Protein AF-A0A2G9TZX4-F1 (afdb_monomer_lite)

InterPro domains:
  IPR000718 Peptidase M13 [PS51885] (1-151)
  IPR000718 Peptidase M13 [PTHR11733] (1-144)
  IPR018497 Peptidase M13, C-terminal domain [PF01431] (2-149)
  IPR024079 Metallopeptidase, catalytic domain superfamily [G3DSA:3.40.390.10] (1-145)

Foldseek 3Di:
DQADPVRDRHDPDDPVVVVVVVVVLVLQQVQQQPDQDPPQRDGARSVLQSVVLVVLLVVLVVVLVVVVVVCVVPNADDDDPPRNVAGVLRVSLVVVLVVLDDDDDNVRQNVCRVPPNHDRSVCSSPVSLLLDVSSCVRVVPDQRQGPNSCVVDPDDDDDDDDPPCVVVVVVVVVVVVCCVVPVD

Secondary structure (DSSP, 8-state):
--B-TTS-B---S-HHHHHHHHHHHHHHHHHHHT-BPTTT-PBP-TTTTHHHHHHHHHHHHHHHHHHHHHHHHH-PPPPPTT-TTS-HHHHHHHHHHHTT-----HHHHHHHHHH-SSPPHHHHHHHHHHT-HHHHHHTT-S---STTGGGSS-----------THHHHHHHHHHHHHHHHHT-

Structure (mmCIF, N/CA/C/O backbone):
data_AF-A0A2G9TZX4-F1
#
_entry.id   AF-A0A2G9TZX4-F1
#
loop_
_atom_site.group_PDB
_atom_site.id
_atom_site.type_symbol
_atom_site.label_atom_id
_atom_site.label_alt_id
_atom_site.label_comp_id
_atom_site.label_asym_id
_atom_site.label_entity_id
_atom_site.label_seq_id
_atom_site.pdbx_PDB_ins_code
_atom_site.Cartn_x
_atom_site.Cartn_y
_atom_site.Cartn_z
_atom_site.occupancy
_atom_site.B_iso_or_equiv
_atom_site.auth_seq_id
_atom_site.auth_comp_id
_atom_site.auth_asym_id
_atom_site.auth_atom_id
_atom_site.pdbx_PDB_model_num
ATOM 1 N N . ARG A 1 1 ? -15.695 6.824 -7.578 1.00 84.19 1 ARG A N 1
ATOM 2 C CA . ARG A 1 1 ? -16.614 6.045 -8.455 1.00 84.19 1 ARG A CA 1
ATOM 3 C C . ARG A 1 1 ? -18.031 6.608 -8.550 1.00 84.19 1 ARG A C 1
ATOM 5 O O . ARG A 1 1 ? -18.642 6.427 -9.583 1.00 84.19 1 ARG A O 1
ATOM 12 N N . GLN A 1 2 ? -18.603 7.186 -7.486 1.00 89.00 2 GLN A N 1
ATOM 13 C CA . GLN A 1 2 ? -19.990 7.688 -7.520 1.00 89.00 2 GLN A CA 1
ATOM 14 C C . GLN A 1 2 ? -20.111 9.063 -8.194 1.00 89.00 2 GLN A C 1
ATOM 16 O O . GLN A 1 2 ? -21.212 9.493 -8.511 1.00 89.00 2 GLN A O 1
ATOM 21 N N . PHE A 1 3 ? -18.978 9.731 -8.403 1.00 92.50 3 PHE A N 1
ATOM 22 C CA . PHE A 1 3 ? -18.882 11.000 -9.103 1.00 92.50 3 PHE A CA 1
ATOM 23 C C . PHE A 1 3 ? -18.402 10.766 -10.534 1.00 92.50 3 PHE A C 1
ATOM 25 O O . PHE A 1 3 ? -17.517 9.924 -10.735 1.00 92.50 3 PHE A O 1
ATOM 32 N N . ASP A 1 4 ? -19.018 11.446 -11.500 1.00 91.38 4 ASP A N 1
ATOM 33 C CA . ASP A 1 4 ? -18.602 11.443 -12.906 1.00 91.38 4 ASP A CA 1
ATOM 34 C C . ASP A 1 4 ? -17.373 12.344 -13.144 1.00 91.38 4 ASP A C 1
ATOM 36 O O . ASP A 1 4 ? -16.822 12.931 -12.212 1.00 91.38 4 ASP A O 1
ATOM 40 N N . ALA A 1 5 ? -16.924 12.450 -14.398 1.00 93.38 5 ALA A N 1
ATOM 41 C CA . ALA A 1 5 ? -15.745 13.241 -14.764 1.00 93.38 5 ALA A CA 1
ATOM 42 C C . ALA A 1 5 ? -15.886 14.753 -14.489 1.00 93.38 5 ALA A C 1
ATOM 44 O O . ALA A 1 5 ? -14.876 15.444 -14.406 1.00 93.38 5 ALA A O 1
ATOM 45 N N . ASN A 1 6 ? -17.114 15.257 -14.327 1.00 95.06 6 ASN A N 1
ATOM 46 C CA . ASN A 1 6 ? -17.395 16.655 -13.998 1.00 95.06 6 ASN A CA 1
ATOM 47 C C . ASN A 1 6 ? -17.600 16.862 -12.487 1.00 95.06 6 ASN A C 1
ATOM 49 O O . ASN A 1 6 ? -17.900 17.972 -12.056 1.00 95.06 6 ASN A O 1
ATOM 53 N N . GLY A 1 7 ? -17.480 15.800 -11.682 1.00 93.69 7 GLY A N 1
ATOM 54 C CA . GLY A 1 7 ? -17.700 15.848 -10.241 1.00 93.69 7 GLY A CA 1
ATOM 55 C C . GLY A 1 7 ? -19.169 15.746 -9.819 1.00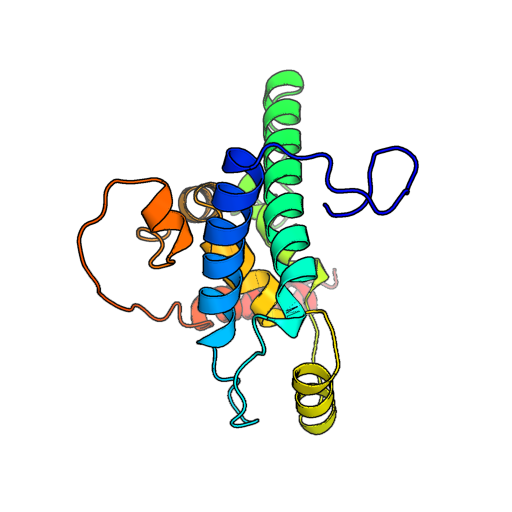 93.69 7 GLY A C 1
ATOM 56 O O . GLY A 1 7 ? -19.472 16.020 -8.661 1.00 93.69 7 GLY A O 1
ATOM 57 N N . ASN A 1 8 ? -20.092 15.334 -10.699 1.00 95.06 8 ASN A N 1
ATOM 58 C CA . ASN A 1 8 ? -21.502 15.169 -10.324 1.00 95.06 8 ASN A CA 1
ATOM 59 C C . ASN A 1 8 ? -21.759 13.799 -9.692 1.00 95.06 8 ASN A C 1
ATOM 61 O O . ASN A 1 8 ? -21.320 12.780 -10.228 1.00 95.06 8 ASN A O 1
ATOM 65 N N . LEU A 1 9 ? -22.547 13.752 -8.612 1.00 93.62 9 LEU A N 1
ATOM 66 C CA . LEU A 1 9 ? -23.006 12.498 -8.007 1.00 93.62 9 LEU A CA 1
ATOM 67 C C . LEU A 1 9 ? -24.049 11.820 -8.910 1.00 93.62 9 LEU A C 1
ATOM 69 O O . LEU A 1 9 ? -25.218 12.204 -8.927 1.00 93.62 9 LEU A O 1
ATOM 73 N N . ARG A 1 10 ? -23.635 10.796 -9.658 1.00 92.06 10 ARG A N 1
ATOM 74 C CA . ARG A 1 10 ? -24.489 10.061 -10.601 1.00 92.06 10 ARG A CA 1
ATOM 75 C C . ARG A 1 10 ? -24.016 8.619 -10.733 1.00 92.06 10 ARG A C 1
ATOM 77 O O . ARG A 1 10 ? -22.822 8.348 -10.731 1.00 92.06 10 ARG A O 1
ATOM 84 N N . ASP A 1 11 ? -24.942 7.677 -10.904 1.00 91.88 11 ASP A N 1
ATOM 85 C CA . ASP A 1 11 ? -24.566 6.321 -11.317 1.00 91.88 11 ASP A CA 1
ATOM 86 C C . ASP A 1 11 ? -24.271 6.315 -12.824 1.00 91.88 11 ASP A C 1
ATOM 88 O O . ASP A 1 11 ? -25.182 6.412 -13.648 1.00 91.88 11 ASP A O 1
ATOM 92 N N . TRP A 1 12 ? -22.987 6.299 -13.176 1.00 93.81 12 TRP A N 1
ATOM 93 C CA . TRP A 1 12 ? -22.497 6.347 -14.559 1.00 93.81 12 TRP A CA 1
ATOM 94 C C . TRP A 1 12 ? -21.837 5.035 -14.998 1.00 93.81 12 TRP A C 1
ATOM 96 O O . TRP A 1 12 ? -21.216 4.981 -16.056 1.00 93.81 12 TRP A O 1
ATOM 106 N N . TRP A 1 13 ? -21.934 3.984 -14.179 1.00 94.00 13 TRP A N 1
ATOM 107 C CA . TRP A 1 13 ? -21.371 2.669 -14.477 1.00 94.00 13 TRP A CA 1
ATOM 108 C C . TRP A 1 13 ? -22.455 1.689 -14.898 1.00 94.00 13 TRP A C 1
ATOM 110 O O . TRP A 1 13 ? -23.528 1.634 -14.296 1.00 94.00 13 TRP A O 1
ATOM 120 N N . ASP A 1 14 ? -22.121 0.831 -15.859 1.00 95.25 14 ASP A N 1
ATOM 121 C CA . ASP A 1 14 ? -22.934 -0.342 -16.153 1.00 95.25 14 ASP A CA 1
ATOM 122 C C . ASP A 1 14 ? -23.074 -1.229 -14.913 1.00 95.25 14 ASP A C 1
ATOM 124 O O . ASP A 1 14 ? -22.141 -1.391 -14.113 1.00 95.25 14 ASP A O 1
ATOM 128 N N . LYS A 1 15 ? -24.246 -1.858 -14.777 1.00 95.19 15 LYS A N 1
ATOM 129 C CA . LYS A 1 15 ? -24.584 -2.706 -13.623 1.00 95.19 15 LYS A CA 1
ATOM 130 C C . LYS A 1 15 ? -23.539 -3.800 -13.383 1.00 95.19 15 LYS A C 1
ATOM 132 O O . LYS A 1 15 ? -23.150 -4.030 -12.238 1.00 95.19 15 LYS A O 1
ATOM 137 N N . ASP A 1 16 ? -23.037 -4.419 -14.449 1.00 96.06 16 ASP A N 1
ATOM 138 C CA . ASP A 1 16 ? -22.041 -5.491 -14.362 1.00 96.06 16 ASP A CA 1
ATOM 139 C C . ASP A 1 16 ? -20.669 -4.991 -13.903 1.00 96.06 16 ASP A C 1
ATOM 141 O O . ASP A 1 16 ? -19.990 -5.660 -13.119 1.00 96.06 16 ASP A O 1
ATOM 145 N N . VAL A 1 17 ? -20.262 -3.798 -14.346 1.00 93.88 17 VAL A N 1
ATOM 146 C CA . VAL A 1 17 ? -19.008 -3.163 -13.912 1.00 93.88 17 VAL A CA 1
ATOM 147 C C . VAL A 1 17 ? -19.099 -2.804 -12.434 1.00 93.88 17 VAL A C 1
ATOM 149 O O . VAL A 1 17 ? -18.194 -3.123 -11.660 1.00 93.88 17 VAL A O 1
ATOM 152 N N . LYS A 1 18 ? -20.225 -2.213 -12.021 1.00 94.31 18 LYS A N 1
ATOM 153 C CA . LYS A 1 18 ? -20.505 -1.895 -10.619 1.00 94.31 18 LYS A CA 1
ATOM 154 C C . LYS A 1 18 ? -20.469 -3.142 -9.742 1.00 94.31 18 LYS A C 1
ATOM 156 O O . LYS A 1 18 ? -19.812 -3.111 -8.705 1.00 94.31 18 LYS A O 1
ATOM 161 N N . LYS A 1 19 ? -21.102 -4.239 -10.168 1.00 95.56 19 LYS A N 1
ATOM 162 C CA . LYS A 1 19 ? -21.073 -5.515 -9.440 1.00 95.56 19 LYS A CA 1
ATOM 163 C C . LYS A 1 19 ? -19.642 -6.032 -9.270 1.00 95.56 19 LYS A C 1
ATOM 165 O O . LYS A 1 19 ? -19.196 -6.206 -8.144 1.00 95.56 19 LYS A O 1
ATOM 170 N N . LYS A 1 20 ? -18.883 -6.162 -10.365 1.00 94.62 20 LYS A N 1
ATOM 171 C CA . LYS A 1 20 ? -17.487 -6.641 -10.324 1.00 94.62 20 LYS A CA 1
ATOM 172 C C . LYS A 1 20 ? -16.582 -5.766 -9.457 1.00 94.62 20 LYS A C 1
ATOM 174 O O . LYS A 1 20 ? -15.650 -6.269 -8.832 1.00 94.62 20 LYS A O 1
ATOM 179 N N . PHE A 1 21 ? -16.816 -4.455 -9.441 1.00 94.38 21 PHE A N 1
ATOM 180 C CA . PHE A 1 21 ? -16.091 -3.556 -8.552 1.00 94.38 21 PHE A CA 1
ATOM 181 C C . PHE A 1 21 ? -16.427 -3.817 -7.091 1.00 94.38 21 PHE A C 1
ATOM 183 O O . PHE A 1 21 ? -15.508 -3.927 -6.290 1.00 94.38 21 PHE A O 1
ATOM 190 N N . LEU A 1 22 ? -17.714 -3.925 -6.748 1.00 95.38 22 LEU A N 1
ATOM 191 C CA . LEU A 1 22 ? -18.140 -4.199 -5.376 1.00 95.38 22 LEU A CA 1
ATOM 192 C C . LEU A 1 22 ? -17.590 -5.542 -4.883 1.00 95.38 22 LEU A C 1
ATOM 194 O O . LEU A 1 22 ? -17.084 -5.590 -3.769 1.00 95.38 22 LEU A O 1
ATOM 198 N N . ASP A 1 23 ? -17.573 -6.573 -5.731 1.00 95.38 23 ASP A N 1
ATOM 199 C CA . ASP A 1 23 ? -16.996 -7.881 -5.398 1.00 95.38 23 ASP A CA 1
ATOM 200 C C . ASP A 1 23 ? -15.495 -7.770 -5.052 1.00 95.38 23 ASP A C 1
ATOM 202 O O . ASP A 1 23 ? -15.026 -8.301 -4.045 1.00 95.38 23 ASP A O 1
ATOM 206 N N . ARG A 1 24 ? -14.719 -7.017 -5.843 1.00 94.38 24 ARG A N 1
ATOM 207 C CA . ARG A 1 24 ? -13.286 -6.781 -5.565 1.00 94.38 24 ARG A CA 1
ATOM 208 C C . ARG A 1 24 ? -13.063 -5.890 -4.349 1.00 94.38 24 ARG A C 1
ATOM 210 O O . ARG A 1 24 ? -12.139 -6.120 -3.575 1.00 94.38 24 ARG A O 1
ATOM 217 N N . ALA A 1 25 ? -13.905 -4.879 -4.179 1.00 96.31 25 ALA A N 1
ATOM 218 C CA . ALA A 1 25 ? -13.850 -3.975 -3.043 1.00 96.31 25 ALA A CA 1
ATOM 219 C C . ALA A 1 25 ? -14.199 -4.706 -1.735 1.00 96.31 25 ALA A C 1
ATOM 221 O O . ALA A 1 25 ? -13.652 -4.369 -0.686 1.00 96.31 25 ALA A O 1
ATOM 222 N N . GLN A 1 26 ? -15.048 -5.738 -1.798 1.00 97.75 26 GLN A N 1
ATOM 223 C CA . GLN A 1 26 ? -15.327 -6.628 -0.674 1.00 97.75 26 GLN A CA 1
ATOM 224 C C . GLN A 1 26 ? -14.097 -7.455 -0.291 1.00 97.75 26 GLN A C 1
ATOM 226 O O . GLN A 1 26 ? -13.802 -7.582 0.890 1.00 97.75 26 GLN A O 1
ATOM 231 N N . CYS A 1 27 ? -13.309 -7.926 -1.263 1.00 96.12 27 CYS A N 1
ATOM 232 C CA . CYS A 1 27 ? -12.055 -8.624 -0.969 1.00 96.12 27 CYS A CA 1
ATOM 233 C C . CYS A 1 27 ? -11.072 -7.754 -0.161 1.00 96.12 27 CYS A C 1
ATOM 235 O O . CYS A 1 27 ? -10.403 -8.266 0.733 1.00 96.12 27 CYS A O 1
ATOM 237 N N . ILE A 1 28 ? -11.002 -6.448 -0.445 1.00 97.19 28 ILE A N 1
ATOM 238 C CA . ILE A 1 28 ? -10.196 -5.494 0.337 1.00 97.19 28 ILE A CA 1
ATOM 239 C C . ILE A 1 28 ? -10.766 -5.328 1.751 1.00 97.19 28 ILE A C 1
ATOM 241 O O . ILE A 1 28 ? -10.006 -5.389 2.717 1.00 97.19 28 ILE A O 1
ATOM 245 N N . ILE A 1 29 ? -12.090 -5.171 1.891 1.00 98.25 29 ILE A N 1
ATOM 246 C CA . ILE A 1 29 ? -12.743 -5.104 3.211 1.00 98.25 29 ILE A CA 1
ATOM 247 C C . ILE A 1 29 ? -12.386 -6.342 4.036 1.00 98.25 29 ILE A C 1
ATOM 249 O O . ILE A 1 29 ? -11.957 -6.216 5.181 1.00 98.25 29 ILE A O 1
ATOM 253 N N . ASP A 1 30 ? -12.534 -7.526 3.447 1.00 98.06 30 ASP A N 1
ATOM 254 C CA . ASP A 1 30 ? -12.325 -8.796 4.135 1.00 98.06 30 ASP A CA 1
ATOM 255 C C . ASP A 1 30 ? -10.850 -9.039 4.465 1.00 98.06 30 ASP A C 1
ATOM 257 O O . ASP A 1 30 ? -10.546 -9.616 5.507 1.00 98.06 30 ASP A O 1
ATOM 261 N N . GLN A 1 31 ? -9.928 -8.621 3.591 1.00 96.62 31 GLN A N 1
ATOM 262 C CA . GLN A 1 31 ? -8.489 -8.733 3.827 1.00 96.62 31 GLN A CA 1
ATOM 263 C C . GLN A 1 31 ? -8.078 -7.914 5.051 1.00 96.62 31 GLN A C 1
ATOM 265 O O . GLN A 1 31 ? -7.487 -8.458 5.982 1.00 96.62 31 GLN A O 1
ATOM 270 N N . TYR A 1 32 ? -8.415 -6.624 5.067 1.00 98.06 32 TYR A N 1
ATOM 271 C CA . TYR A 1 32 ? -8.009 -5.733 6.151 1.00 98.06 32 TYR A CA 1
ATOM 272 C C . TYR A 1 32 ? -8.802 -6.008 7.432 1.00 98.06 32 TYR A C 1
ATOM 274 O O . TYR A 1 32 ? -8.224 -6.028 8.514 1.00 98.06 32 TYR A O 1
ATOM 282 N N . GLY A 1 33 ? -10.098 -6.317 7.324 1.00 97.94 33 GLY A N 1
ATOM 283 C CA . GLY A 1 33 ? -10.975 -6.597 8.466 1.00 97.94 33 GLY A CA 1
ATOM 284 C C . GLY A 1 33 ? -10.574 -7.807 9.315 1.00 97.94 33 GLY A C 1
ATOM 285 O O . GLY A 1 33 ? -10.972 -7.906 10.472 1.00 97.94 33 GLY A O 1
ATOM 286 N N . LYS A 1 34 ? -9.765 -8.726 8.773 1.00 97.31 34 LYS A N 1
ATOM 287 C CA . LYS A 1 34 ? -9.244 -9.897 9.503 1.00 97.31 34 LYS A CA 1
ATOM 288 C C . LYS A 1 34 ? -8.020 -9.588 10.363 1.00 97.31 34 LYS A C 1
ATOM 290 O O . LYS A 1 34 ? -7.583 -10.443 11.131 1.00 97.31 34 LYS A O 1
ATOM 295 N N . ILE A 1 35 ? -7.449 -8.395 10.238 1.00 96.88 35 ILE A N 1
ATOM 296 C CA . ILE A 1 35 ? -6.201 -8.040 10.902 1.00 96.88 35 ILE A CA 1
ATOM 297 C C . ILE A 1 35 ? -6.509 -7.548 12.310 1.00 96.88 35 ILE A C 1
ATOM 299 O O . ILE A 1 35 ? -7.027 -6.447 12.491 1.00 96.88 35 ILE A O 1
ATOM 303 N N . LYS A 1 36 ? -6.138 -8.351 13.308 1.00 97.12 36 LYS A N 1
ATOM 304 C CA . LYS A 1 36 ? -6.079 -7.906 14.700 1.00 97.12 36 LYS A CA 1
ATOM 305 C C . LYS A 1 36 ? -4.777 -7.145 14.924 1.00 97.12 36 LYS A C 1
ATOM 307 O O . LYS A 1 36 ? -3.699 -7.695 14.696 1.00 97.12 36 LYS A O 1
ATOM 312 N N . VAL A 1 37 ? -4.866 -5.899 15.373 1.00 95.44 37 VAL A N 1
ATOM 313 C CA . VAL A 1 37 ? -3.689 -5.099 15.704 1.00 95.44 37 VAL A CA 1
ATOM 314 C C . VAL A 1 37 ? -3.147 -5.567 17.059 1.00 95.44 37 VAL A C 1
ATOM 316 O O . VAL A 1 37 ? -3.880 -5.551 18.057 1.00 95.44 37 VAL A O 1
ATOM 319 N N . PRO A 1 38 ? -1.886 -6.044 17.121 1.00 91.06 38 PRO A N 1
ATOM 320 C CA . PRO A 1 38 ? -1.260 -6.402 18.387 1.00 91.06 38 PRO A CA 1
ATOM 321 C C . PRO A 1 38 ? -1.286 -5.216 19.353 1.00 91.06 38 PRO A C 1
ATOM 323 O O . PRO A 1 38 ? -1.332 -4.078 18.909 1.00 91.06 38 PRO A O 1
ATOM 326 N N . THR A 1 39 ? -1.256 -5.497 20.657 1.00 89.31 39 THR A N 1
ATOM 327 C CA . THR A 1 39 ? -1.276 -4.521 21.771 1.00 89.31 39 THR A CA 1
ATOM 328 C C . THR A 1 39 ? -2.553 -3.690 21.948 1.00 89.31 39 THR A C 1
ATOM 330 O O . THR A 1 39 ? -2.848 -3.322 23.080 1.00 89.31 39 THR A O 1
ATOM 333 N N . THR A 1 40 ? -3.370 -3.469 20.914 1.00 93.88 40 THR A N 1
ATOM 334 C CA . THR A 1 40 ? -4.657 -2.750 21.051 1.00 93.88 40 THR A CA 1
ATOM 335 C C . THR A 1 40 ? -5.841 -3.682 21.305 1.00 93.88 40 THR A C 1
ATOM 337 O O . THR A 1 40 ? -6.842 -3.281 21.888 1.00 93.88 40 THR A O 1
ATOM 340 N N . GLY A 1 41 ? -5.751 -4.936 20.847 1.00 93.69 41 GLY A N 1
ATOM 341 C CA . GLY A 1 41 ? -6.856 -5.896 20.913 1.00 93.69 41 GLY A CA 1
ATOM 342 C C . GLY A 1 41 ? -7.960 -5.662 19.873 1.00 93.69 41 GLY A C 1
ATOM 343 O O . GLY A 1 41 ? -8.870 -6.488 19.778 1.00 93.69 41 GLY A O 1
ATOM 344 N N . LEU A 1 42 ? -7.855 -4.598 19.073 1.00 97.62 42 LEU A N 1
ATOM 345 C CA . LEU A 1 42 ? -8.822 -4.200 18.053 1.00 97.62 42 LEU A CA 1
ATOM 346 C C . LEU A 1 42 ? -8.514 -4.847 16.700 1.00 97.62 42 LEU A C 1
ATOM 348 O O . LEU A 1 42 ? -7.370 -5.187 16.400 1.00 97.62 42 LEU A O 1
ATOM 352 N N . TYR A 1 43 ? -9.542 -4.985 15.868 1.00 98.25 43 TYR A N 1
ATOM 353 C CA . TYR A 1 43 ? -9.389 -5.318 14.453 1.00 98.25 43 TYR A CA 1
ATOM 354 C C . TYR A 1 43 ? -9.415 -4.044 13.616 1.00 98.25 43 TYR A C 1
ATOM 356 O O . TYR A 1 43 ? -10.130 -3.101 13.955 1.00 98.25 43 TYR A O 1
ATOM 364 N N . LEU A 1 44 ? -8.673 -4.025 12.509 1.00 98.19 44 LEU A N 1
ATOM 365 C CA . LEU A 1 44 ? -8.803 -2.941 11.540 1.00 98.19 44 LEU A CA 1
ATOM 366 C C . LEU A 1 44 ? -10.219 -2.918 10.962 1.00 98.19 44 LEU A C 1
ATOM 368 O O . LEU A 1 44 ? -10.805 -3.954 10.645 1.00 98.19 44 LEU A O 1
ATOM 372 N N . ASN A 1 45 ? -10.759 -1.723 10.754 1.00 98.25 45 ASN A N 1
ATOM 373 C CA . ASN A 1 45 ? -12.045 -1.569 10.097 1.00 98.25 45 ASN A CA 1
ATOM 374 C C . ASN A 1 45 ? -11.854 -1.510 8.573 1.00 98.25 45 ASN A C 1
ATOM 376 O O . ASN A 1 45 ? -11.693 -0.441 7.982 1.00 98.25 45 ASN A O 1
ATOM 380 N N . GLY A 1 46 ? -11.883 -2.676 7.920 1.00 97.94 46 GLY A N 1
ATOM 381 C CA . GLY A 1 46 ? -11.711 -2.779 6.465 1.00 97.94 46 GLY A CA 1
ATOM 382 C C . GLY A 1 46 ? -12.778 -2.031 5.653 1.00 97.94 46 GLY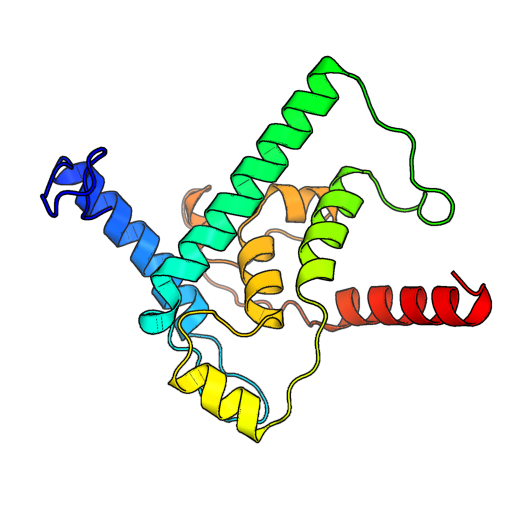 A C 1
ATOM 383 O O . GLY A 1 46 ? -12.515 -1.638 4.520 1.00 97.94 46 GLY A O 1
ATOM 384 N N . LYS A 1 47 ? -13.970 -1.796 6.226 1.00 98.31 47 LYS A N 1
ATOM 385 C CA . LYS A 1 47 ? -15.036 -1.005 5.592 1.00 98.31 47 LYS A CA 1
ATOM 386 C C . LYS A 1 47 ? -14.748 0.492 5.666 1.00 98.31 47 LYS A C 1
ATOM 388 O O . LYS A 1 47 ? -14.932 1.174 4.664 1.00 98.31 47 LYS A O 1
ATOM 393 N N . LEU A 1 48 ? -14.298 0.979 6.824 1.00 98.44 48 LEU A N 1
ATOM 394 C CA . LEU A 1 48 ? -13.894 2.376 7.020 1.00 98.44 48 LEU A CA 1
ATOM 395 C C . LEU A 1 48 ? -12.730 2.737 6.091 1.00 98.44 48 LEU A C 1
ATOM 397 O O . LEU A 1 48 ? -12.791 3.731 5.378 1.00 98.44 48 LEU A O 1
ATOM 401 N N . THR A 1 49 ? -11.722 1.866 6.037 1.00 98.62 49 THR A N 1
ATOM 402 C CA . THR A 1 49 ? -10.469 2.106 5.304 1.00 98.62 49 THR A CA 1
ATOM 403 C C . THR A 1 49 ? -10.511 1.697 3.828 1.00 98.62 49 THR A C 1
ATOM 405 O O . THR A 1 49 ? -9.519 1.815 3.110 1.00 98.62 49 THR A O 1
ATOM 408 N N . GLN A 1 50 ? -11.660 1.218 3.334 1.00 98.31 50 GLN A N 1
ATOM 409 C CA . GLN A 1 50 ? -11.789 0.629 1.997 1.00 98.31 50 GLN A CA 1
ATOM 410 C C . GLN A 1 50 ? -11.284 1.557 0.883 1.00 98.31 50 GLN A C 1
ATOM 412 O O . GLN A 1 50 ? -10.607 1.092 -0.033 1.00 98.31 50 GLN A O 1
ATOM 417 N N . GLY A 1 51 ? -11.656 2.839 0.929 1.00 97.38 51 GLY A N 1
ATOM 418 C CA . GLY A 1 51 ? -11.318 3.805 -0.118 1.00 97.38 51 GLY A CA 1
ATOM 419 C C . GLY A 1 51 ? -9.809 3.965 -0.280 1.00 97.38 51 GLY A C 1
ATOM 420 O O . GLY A 1 51 ? -9.285 3.759 -1.376 1.00 97.38 51 GLY A O 1
ATOM 421 N N . GLU A 1 52 ? -9.126 4.232 0.829 1.00 98.56 52 GLU A N 1
ATOM 422 C CA . GLU A 1 52 ? -7.676 4.429 0.875 1.00 98.56 52 GLU A CA 1
ATOM 423 C C . GLU A 1 52 ? -6.915 3.136 0.580 1.00 98.56 52 GLU A C 1
ATOM 425 O O . GLU A 1 52 ? -5.977 3.133 -0.211 1.00 98.56 52 GLU A O 1
ATOM 430 N N . ASN A 1 53 ? -7.385 1.990 1.082 1.00 98.44 53 ASN A N 1
ATOM 431 C CA . ASN A 1 53 ? -6.764 0.702 0.765 1.00 98.44 53 ASN A CA 1
ATOM 432 C C . ASN A 1 53 ? -6.849 0.378 -0.742 1.00 98.44 53 ASN A C 1
ATOM 434 O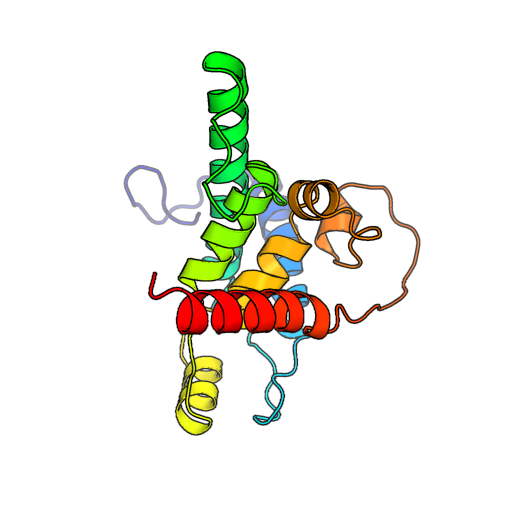 O . ASN A 1 53 ? -5.908 -0.181 -1.314 1.00 98.44 53 ASN A O 1
ATOM 438 N N . ILE A 1 54 ? -7.959 0.724 -1.412 1.00 98.25 54 ILE A N 1
ATOM 439 C CA . ILE A 1 54 ? -8.080 0.601 -2.876 1.00 98.25 54 ILE A CA 1
ATOM 440 C C . ILE A 1 54 ? -7.121 1.571 -3.575 1.00 98.25 54 ILE A C 1
ATOM 442 O O . ILE A 1 54 ? -6.492 1.181 -4.565 1.00 98.25 54 ILE A O 1
ATOM 446 N N . ALA A 1 55 ? -7.008 2.806 -3.079 1.00 98.19 55 ALA A N 1
ATOM 447 C CA . ALA A 1 55 ? -6.111 3.814 -3.631 1.00 98.19 55 ALA A CA 1
ATOM 448 C C . ALA A 1 55 ? -4.644 3.367 -3.554 1.00 98.19 55 ALA A C 1
ATOM 450 O O . ALA A 1 55 ? -3.970 3.380 -4.581 1.00 98.19 55 ALA A O 1
ATOM 451 N N . ASP A 1 56 ? -4.183 2.863 -2.409 1.00 98.31 56 ASP A N 1
ATOM 452 C CA . ASP A 1 56 ? -2.805 2.391 -2.233 1.00 98.31 56 ASP A CA 1
ATOM 453 C C . ASP A 1 56 ? -2.471 1.216 -3.162 1.00 98.31 56 ASP A C 1
ATOM 455 O O . ASP A 1 56 ? -1.464 1.231 -3.877 1.00 98.31 56 ASP A O 1
ATOM 459 N N . ASN A 1 57 ? -3.355 0.209 -3.212 1.00 97.75 57 ASN A N 1
ATOM 460 C CA . ASN A 1 57 ? -3.183 -0.961 -4.079 1.00 97.75 57 ASN A CA 1
ATOM 461 C C . ASN A 1 57 ? -3.173 -0.574 -5.564 1.00 97.75 57 ASN A C 1
ATOM 463 O O . ASN A 1 57 ? -2.413 -1.135 -6.357 1.00 97.75 57 ASN A O 1
ATOM 467 N N . GLY A 1 58 ? -4.031 0.369 -5.958 1.00 96.81 58 GLY A N 1
ATOM 468 C CA . GLY A 1 58 ? -4.071 0.893 -7.319 1.00 96.81 58 GLY A CA 1
ATOM 469 C C . GLY A 1 58 ? -2.833 1.723 -7.656 1.00 96.81 58 GLY A C 1
ATOM 470 O O . GLY A 1 58 ? -2.247 1.535 -8.723 1.00 96.81 58 GLY A O 1
ATOM 471 N N . GLY A 1 59 ? -2.428 2.604 -6.743 1.00 97.81 59 GLY A N 1
ATOM 472 C CA . GLY A 1 59 ? -1.323 3.542 -6.899 1.00 97.81 59 GLY A CA 1
ATOM 473 C C . GLY A 1 59 ? 0.004 2.832 -7.120 1.00 97.81 59 GLY A C 1
ATOM 474 O O . GLY A 1 59 ? 0.631 3.041 -8.160 1.00 97.81 59 GLY A O 1
ATOM 475 N N . VAL A 1 60 ? 0.390 1.923 -6.215 1.00 97.31 60 VAL A N 1
ATOM 476 C CA . VAL A 1 60 ? 1.663 1.191 -6.346 1.00 97.31 60 VAL A CA 1
ATOM 477 C C . VAL A 1 60 ? 1.703 0.365 -7.634 1.00 97.31 60 VAL A C 1
ATOM 479 O O . VAL A 1 60 ? 2.714 0.341 -8.334 1.00 97.31 60 VAL A O 1
ATOM 482 N N . LYS A 1 61 ? 0.571 -0.246 -8.008 1.00 96.50 61 LYS A N 1
ATOM 483 C CA . LYS A 1 61 ? 0.462 -1.077 -9.207 1.00 96.50 61 LYS A CA 1
ATOM 484 C C . LYS A 1 61 ? 0.660 -0.263 -10.480 1.00 96.50 61 LYS A C 1
ATOM 486 O O . LYS A 1 61 ? 1.339 -0.714 -11.403 1.00 96.50 61 LYS A O 1
ATOM 491 N N . GLN A 1 62 ? 0.049 0.920 -10.566 1.00 98.31 62 GLN A N 1
ATOM 492 C CA . GLN A 1 62 ? 0.239 1.792 -11.728 1.00 98.31 62 GLN A CA 1
ATOM 493 C C . GLN A 1 62 ? 1.640 2.402 -11.751 1.00 98.31 62 GLN A C 1
ATOM 495 O O . GLN A 1 62 ? 2.247 2.448 -12.820 1.00 98.31 62 GLN A O 1
ATOM 500 N N . ALA A 1 63 ? 2.176 2.802 -10.596 1.00 98.44 63 ALA A N 1
ATOM 501 C CA . ALA A 1 63 ? 3.527 3.340 -10.488 1.00 98.44 63 ALA A CA 1
ATOM 502 C C . ALA A 1 63 ? 4.584 2.317 -10.937 1.00 98.44 63 ALA A C 1
ATOM 504 O O . ALA A 1 63 ? 5.427 2.644 -11.770 1.00 98.44 63 ALA A O 1
ATOM 505 N N . PHE A 1 64 ? 4.484 1.058 -10.496 1.00 98.25 64 PHE A N 1
ATOM 506 C CA . PHE A 1 64 ? 5.420 0.010 -10.911 1.00 98.25 64 PHE A CA 1
ATOM 507 C C . PHE A 1 64 ? 5.325 -0.288 -12.414 1.00 98.25 64 PHE A C 1
ATOM 509 O O . PHE A 1 64 ? 6.335 -0.408 -13.102 1.00 98.25 64 PHE A O 1
ATOM 516 N N . ARG A 1 65 ? 4.109 -0.327 -12.976 1.00 97.81 65 ARG A N 1
ATOM 517 C CA . ARG A 1 65 ? 3.915 -0.481 -14.430 1.00 97.81 65 ARG A CA 1
ATOM 518 C C . ARG A 1 65 ? 4.512 0.674 -15.227 1.00 97.81 65 ARG A C 1
ATOM 520 O O . ARG A 1 65 ? 5.076 0.447 -16.295 1.00 97.81 65 ARG A O 1
ATOM 527 N N . ALA A 1 66 ? 4.366 1.904 -14.739 1.00 98.38 66 ALA A N 1
ATOM 528 C CA . ALA A 1 66 ? 4.984 3.071 -15.356 1.00 98.38 66 ALA A CA 1
ATOM 529 C C . ALA A 1 66 ? 6.514 2.975 -15.297 1.00 98.38 66 ALA A C 1
ATOM 531 O O . ALA A 1 66 ? 7.172 3.226 -16.304 1.00 98.38 66 ALA A O 1
ATOM 532 N N . TYR A 1 67 ? 7.058 2.527 -14.164 1.00 98.06 67 TYR A N 1
ATOM 533 C CA . TYR A 1 67 ? 8.487 2.309 -13.984 1.00 98.06 67 TYR A CA 1
ATOM 534 C C . TYR A 1 67 ? 9.048 1.249 -14.945 1.00 98.06 67 TYR A C 1
ATOM 536 O O . TYR A 1 67 ? 10.004 1.512 -15.670 1.00 98.06 67 TYR A O 1
ATOM 544 N N . LYS A 1 68 ? 8.388 0.092 -15.070 1.00 96.88 68 LYS A N 1
ATOM 545 C CA . LYS A 1 68 ? 8.770 -0.941 -16.048 1.00 96.88 68 LYS A CA 1
ATOM 546 C C . LYS A 1 68 ? 8.783 -0.412 -17.483 1.00 96.88 68 LYS A C 1
ATOM 548 O O . LYS A 1 68 ? 9.753 -0.627 -18.200 1.00 96.88 68 LYS A O 1
ATOM 553 N N . ARG A 1 69 ? 7.758 0.351 -17.881 1.00 97.62 69 ARG A N 1
ATOM 554 C CA . ARG A 1 69 ? 7.699 0.997 -19.209 1.00 97.62 69 ARG A CA 1
ATOM 555 C C . ARG A 1 69 ? 8.793 2.039 -19.422 1.00 97.62 69 ARG A C 1
ATOM 557 O O . ARG A 1 69 ? 9.194 2.282 -20.558 1.00 97.62 69 ARG A O 1
ATOM 564 N N . PHE A 1 70 ? 9.224 2.709 -18.359 1.00 97.56 70 PHE A N 1
ATOM 565 C CA . PHE A 1 70 ? 10.354 3.625 -18.415 1.00 97.56 70 PHE A CA 1
ATOM 566 C C . PHE A 1 70 ? 11.652 2.857 -18.695 1.00 97.56 70 PHE A C 1
ATOM 568 O O . PHE A 1 70 ? 12.341 3.197 -19.656 1.00 97.56 70 PHE A O 1
ATOM 575 N N . LEU A 1 71 ? 11.919 1.772 -17.962 1.00 95.62 71 LEU A N 1
ATOM 576 C CA . LEU A 1 71 ? 13.098 0.922 -18.176 1.00 95.62 71 LEU A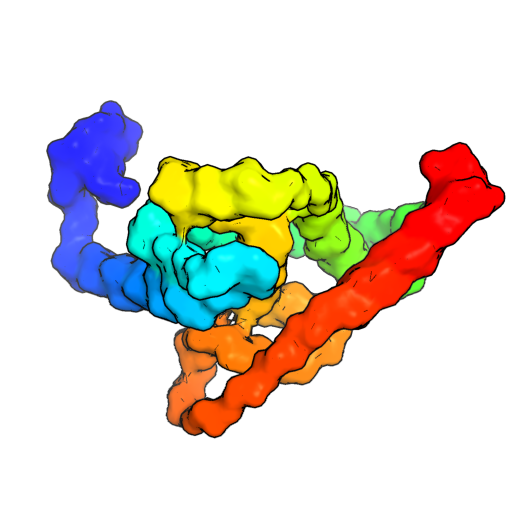 CA 1
ATOM 577 C C . LEU A 1 71 ? 13.108 0.261 -19.562 1.00 95.62 71 LEU A C 1
ATOM 579 O O . LEU A 1 71 ? 14.148 0.203 -20.207 1.00 95.62 71 LEU A O 1
ATOM 583 N N . GLU A 1 72 ? 11.951 -0.161 -20.080 1.00 95.88 72 GLU A N 1
ATOM 584 C CA . GLU A 1 72 ? 11.828 -0.676 -21.456 1.00 95.88 72 GLU A CA 1
ATOM 585 C C . GLU A 1 72 ? 12.285 0.341 -22.515 1.00 95.88 72 GLU A C 1
ATOM 587 O O . GLU A 1 72 ? 12.772 -0.043 -23.576 1.00 95.88 72 GLU A O 1
ATOM 592 N N . LYS A 1 73 ? 12.124 1.643 -22.243 1.00 97.19 73 LYS A N 1
ATOM 593 C CA . LYS A 1 73 ? 12.486 2.723 -23.172 1.00 97.19 73 LYS A CA 1
ATOM 594 C C . LYS A 1 73 ? 13.895 3.262 -22.961 1.00 97.19 73 LYS A C 1
ATOM 596 O O . LYS A 1 73 ? 14.515 3.683 -23.931 1.00 97.19 73 LYS A O 1
ATOM 601 N N . GLN A 1 74 ? 14.351 3.331 -21.714 1.00 97.00 74 GLN A N 1
ATOM 602 C CA . GLN A 1 74 ? 15.606 3.991 -21.338 1.00 97.00 74 GLN A CA 1
ATOM 603 C C . GLN A 1 74 ? 16.738 3.005 -21.020 1.00 97.00 74 GLN A C 1
ATOM 605 O O . GLN A 1 74 ? 17.894 3.413 -20.947 1.00 97.00 74 GLN A O 1
ATOM 610 N N . GLY A 1 75 ? 16.427 1.716 -20.869 1.00 95.25 75 GLY A N 1
ATOM 611 C CA . GLY A 1 75 ? 17.342 0.711 -20.340 1.00 95.25 75 GLY A CA 1
ATOM 612 C C . GLY A 1 75 ? 17.355 0.678 -18.810 1.00 95.25 75 GLY A C 1
ATOM 613 O O . GLY A 1 75 ? 16.672 1.452 -18.139 1.00 95.25 75 GLY A O 1
ATOM 614 N N . GLU A 1 76 ? 18.133 -0.253 -18.257 1.00 94.62 76 GLU A N 1
ATOM 615 C CA . GLU A 1 76 ? 18.330 -0.366 -16.810 1.00 94.62 76 GLU A CA 1
ATOM 616 C C . GLU A 1 76 ? 19.073 0.853 -16.252 1.00 94.62 76 GLU A C 1
ATOM 618 O O . GLU A 1 76 ? 20.100 1.282 -16.783 1.00 94.62 76 GLU A O 1
ATOM 623 N N . GLU A 1 77 ? 18.582 1.378 -15.132 1.00 95.56 77 GLU A N 1
ATOM 624 C CA . GLU A 1 77 ? 19.288 2.407 -14.374 1.00 95.56 77 GLU A CA 1
ATOM 625 C C . GLU A 1 77 ? 20.484 1.813 -13.623 1.00 95.56 77 GLU A C 1
ATOM 627 O O . GLU A 1 77 ? 20.491 0.637 -13.236 1.00 95.56 77 GLU A O 1
ATOM 632 N N . LYS A 1 78 ? 21.486 2.656 -13.356 1.00 96.38 78 LYS A N 1
ATOM 633 C CA . LYS A 1 78 ? 22.604 2.288 -12.482 1.00 96.38 78 LYS A CA 1
ATOM 634 C C . LYS A 1 78 ? 22.082 1.950 -11.085 1.00 96.38 78 LYS A C 1
ATOM 636 O O . LYS A 1 78 ? 21.205 2.636 -10.568 1.00 96.38 78 LYS A O 1
ATOM 641 N N . ARG A 1 79 ? 22.664 0.918 -10.467 1.00 95.50 79 ARG A N 1
ATOM 642 C CA . ARG A 1 79 ? 22.393 0.591 -9.062 1.00 95.50 79 ARG A CA 1
ATOM 643 C C . ARG A 1 79 ? 22.851 1.738 -8.157 1.00 95.50 79 ARG A C 1
ATOM 645 O O . ARG A 1 79 ? 23.812 2.437 -8.479 1.00 95.50 79 ARG A O 1
ATOM 652 N N . ILE A 1 80 ? 22.151 1.915 -7.039 1.00 94.62 80 ILE A N 1
ATOM 653 C CA . ILE A 1 80 ? 22.498 2.903 -6.013 1.00 94.62 80 ILE A CA 1
ATOM 654 C C . ILE A 1 80 ? 23.759 2.434 -5.283 1.00 94.62 80 ILE A C 1
ATOM 656 O O . ILE A 1 80 ? 23.825 1.283 -4.848 1.00 94.62 80 ILE A O 1
ATOM 660 N N . GLU A 1 81 ? 24.726 3.337 -5.133 1.00 96.00 81 GLU A N 1
ATOM 661 C CA . GLU A 1 81 ? 25.977 3.063 -4.425 1.00 96.00 81 GLU A CA 1
ATOM 662 C C . GLU A 1 81 ? 25.713 2.659 -2.962 1.00 96.00 81 GLU A C 1
ATOM 664 O O . GLU A 1 81 ? 24.951 3.316 -2.249 1.00 96.00 81 GLU A O 1
ATOM 669 N N . GLY A 1 82 ? 26.307 1.550 -2.518 1.00 96.06 82 GLY A N 1
ATOM 670 C CA . GLY A 1 82 ? 26.113 0.970 -1.182 1.00 96.06 82 GLY A CA 1
ATOM 671 C C . GLY A 1 82 ? 24.842 0.122 -1.005 1.00 96.06 82 GLY A C 1
ATOM 672 O O . GLY A 1 82 ? 24.616 -0.421 0.086 1.00 96.06 82 GLY A O 1
ATOM 673 N N . LEU A 1 83 ? 24.012 -0.001 -2.047 1.00 96.06 83 LEU A N 1
ATOM 674 C CA . LEU A 1 83 ? 22.795 -0.821 -2.090 1.00 96.06 83 LEU A CA 1
ATOM 675 C C . LEU A 1 83 ? 22.753 -1.753 -3.312 1.00 96.06 83 LEU A C 1
ATOM 677 O O . LEU A 1 83 ? 21.684 -2.216 -3.708 1.00 96.06 83 LEU A O 1
ATOM 681 N N . GLU A 1 84 ? 23.904 -2.060 -3.904 1.00 95.94 84 GLU A N 1
ATOM 682 C CA . GLU A 1 84 ? 24.028 -2.834 -5.142 1.00 95.94 84 GLU A CA 1
ATOM 683 C C . GLU A 1 84 ? 23.520 -4.275 -5.018 1.00 95.94 84 GLU A C 1
ATOM 685 O O . GLU A 1 84 ? 23.225 -4.911 -6.030 1.00 95.94 84 GLU A O 1
ATOM 690 N N . GLN A 1 85 ? 23.371 -4.786 -3.791 1.00 95.19 85 GLN A N 1
ATOM 691 C CA . GLN A 1 85 ? 22.736 -6.078 -3.528 1.00 95.19 85 GLN A CA 1
ATOM 692 C C . GLN A 1 85 ? 21.238 -6.108 -3.873 1.00 95.19 85 GLN A C 1
ATOM 694 O O . GLN A 1 85 ? 20.665 -7.192 -3.954 1.00 95.19 85 GLN A O 1
ATOM 699 N N . TYR A 1 86 ? 20.603 -4.947 -4.060 1.00 96.00 86 TYR A N 1
ATOM 700 C CA . TYR A 1 86 ? 19.204 -4.837 -4.458 1.00 96.00 86 TYR A CA 1
ATOM 701 C C . TYR A 1 86 ? 19.079 -4.463 -5.938 1.00 96.00 86 TYR A C 1
ATOM 703 O O . TYR A 1 86 ? 19.756 -3.568 -6.446 1.00 96.00 86 TYR A O 1
ATOM 711 N N . SER A 1 87 ? 18.164 -5.126 -6.643 1.00 96.00 87 SER A N 1
ATOM 712 C CA . SER A 1 87 ? 17.753 -4.710 -7.987 1.00 96.00 87 SER A CA 1
ATOM 713 C C . SER A 1 87 ? 16.954 -3.403 -7.946 1.00 96.00 87 SER A C 1
ATOM 715 O O . SER A 1 87 ? 16.377 -3.057 -6.917 1.00 96.00 87 SER A O 1
ATOM 717 N N . ASN A 1 88 ? 16.847 -2.685 -9.070 1.00 96.00 88 ASN A N 1
ATOM 718 C CA . ASN A 1 88 ? 16.057 -1.451 -9.102 1.00 96.00 88 ASN A CA 1
ATOM 719 C C . ASN A 1 88 ? 14.564 -1.712 -8.825 1.00 96.00 88 ASN A C 1
ATOM 721 O O . ASN A 1 88 ? 13.890 -0.872 -8.237 1.00 96.00 88 ASN A O 1
ATOM 725 N N . GLU A 1 89 ? 14.046 -2.892 -9.182 1.00 96.06 89 GLU A N 1
ATOM 726 C CA . GLU A 1 89 ? 12.680 -3.295 -8.825 1.00 96.06 89 GLU A CA 1
ATOM 727 C C . GLU A 1 89 ? 12.524 -3.496 -7.313 1.00 96.06 89 GLU A C 1
ATOM 729 O O . GLU A 1 89 ? 11.549 -3.032 -6.726 1.00 96.06 89 GLU A O 1
ATOM 734 N N . GLN A 1 90 ? 13.504 -4.124 -6.655 1.00 96.69 90 GLN A N 1
ATOM 735 C CA . GLN A 1 90 ? 13.516 -4.226 -5.194 1.00 96.69 90 GLN A CA 1
ATOM 736 C C . GLN A 1 90 ? 13.624 -2.841 -4.545 1.00 96.69 90 GLN A C 1
ATOM 738 O O . GLN A 1 90 ? 12.889 -2.554 -3.602 1.00 96.69 90 GLN A O 1
ATOM 743 N N . ILE A 1 91 ? 14.472 -1.956 -5.081 1.00 97.69 91 ILE A N 1
ATOM 744 C CA . ILE A 1 91 ? 14.600 -0.566 -4.626 1.00 97.69 91 ILE A CA 1
ATOM 745 C C . ILE A 1 91 ? 13.288 0.206 -4.787 1.00 97.69 91 ILE A C 1
ATOM 747 O O . ILE A 1 91 ? 12.935 0.958 -3.884 1.00 97.69 91 ILE A O 1
ATOM 751 N N . PHE A 1 92 ? 12.526 -0.002 -5.865 1.00 97.88 92 PHE A N 1
ATOM 752 C CA . PHE A 1 92 ? 11.205 0.610 -6.029 1.00 97.88 92 PHE A CA 1
ATOM 753 C C . PHE A 1 92 ? 10.278 0.263 -4.853 1.00 97.88 92 PHE A C 1
ATOM 755 O O . PHE A 1 92 ? 9.681 1.152 -4.243 1.00 97.88 92 PHE A O 1
ATOM 762 N N . PHE A 1 93 ? 10.178 -1.022 -4.497 1.00 97.75 93 PHE A N 1
ATOM 763 C CA . PHE A 1 93 ? 9.306 -1.461 -3.404 1.00 97.75 93 PHE A CA 1
ATOM 764 C C . PHE A 1 93 ? 9.845 -1.078 -2.020 1.00 97.75 93 PHE A C 1
ATOM 766 O O . PHE A 1 93 ? 9.056 -0.729 -1.141 1.00 97.75 93 PHE A O 1
ATOM 773 N N . ILE A 1 94 ? 11.170 -1.079 -1.830 1.00 97.00 94 ILE A N 1
ATOM 774 C CA . ILE A 1 94 ? 11.809 -0.539 -0.620 1.00 97.00 94 ILE A CA 1
ATOM 775 C C . ILE A 1 94 ? 11.475 0.950 -0.483 1.00 97.00 94 ILE A C 1
ATOM 777 O O . ILE A 1 94 ? 11.036 1.380 0.579 1.00 97.00 94 ILE A O 1
ATOM 781 N N . GLY A 1 95 ? 11.606 1.723 -1.562 1.00 97.19 95 GLY A N 1
ATOM 782 C CA . GLY A 1 95 ? 11.275 3.145 -1.599 1.00 97.19 95 GLY A CA 1
ATOM 783 C C . GLY A 1 95 ? 9.807 3.410 -1.265 1.00 97.19 95 GLY A C 1
ATOM 784 O O . GLY A 1 95 ? 9.522 4.281 -0.447 1.00 97.19 95 GLY A O 1
ATOM 785 N N . PHE A 1 96 ? 8.884 2.613 -1.814 1.00 97.50 96 PHE A N 1
ATOM 786 C CA . PHE A 1 96 ? 7.468 2.656 -1.433 1.00 97.50 96 PHE A CA 1
ATOM 787 C C . PHE A 1 96 ? 7.275 2.424 0.073 1.00 97.50 96 PHE A C 1
ATOM 789 O O . PHE A 1 96 ? 6.601 3.212 0.730 1.00 97.50 96 PHE A O 1
ATOM 796 N N . ALA A 1 97 ? 7.894 1.382 0.636 1.00 96.69 97 ALA A N 1
ATOM 797 C CA . ALA A 1 97 ? 7.776 1.067 2.059 1.00 96.69 97 ALA A CA 1
ATOM 798 C C . ALA A 1 97 ? 8.376 2.160 2.962 1.00 96.69 97 ALA A C 1
ATOM 800 O O . ALA A 1 97 ? 7.830 2.448 4.026 1.00 96.69 97 ALA A O 1
ATOM 801 N N . MET A 1 98 ? 9.470 2.797 2.533 1.00 95.44 98 MET A N 1
ATOM 802 C CA . MET A 1 98 ? 10.158 3.834 3.306 1.00 95.44 98 MET A CA 1
ATOM 803 C C . MET A 1 98 ? 9.302 5.075 3.574 1.00 95.44 98 MET A C 1
ATOM 805 O O . MET A 1 98 ? 9.512 5.719 4.601 1.00 95.44 98 MET A O 1
ATOM 809 N N . ILE A 1 99 ? 8.334 5.389 2.706 1.00 94.62 99 ILE A N 1
ATOM 810 C CA . ILE A 1 99 ? 7.401 6.517 2.891 1.00 94.62 99 ILE A CA 1
ATOM 811 C C . ILE A 1 99 ? 6.572 6.352 4.175 1.00 94.62 99 ILE A C 1
ATOM 813 O O . ILE A 1 99 ? 6.209 7.338 4.806 1.00 94.62 99 ILE A O 1
ATOM 817 N N . TYR A 1 100 ? 6.321 5.108 4.582 1.00 94.44 100 TYR A N 1
ATOM 818 C CA . TYR A 1 100 ? 5.461 4.740 5.707 1.00 94.44 100 TYR A CA 1
ATOM 819 C C . TYR A 1 100 ? 6.261 4.317 6.953 1.00 94.44 100 TYR A C 1
ATOM 821 O O . TYR A 1 100 ? 5.738 3.674 7.863 1.00 94.44 100 TYR A O 1
ATOM 829 N N . CYS A 1 101 ? 7.560 4.619 7.001 1.00 92.25 101 CYS A N 1
ATOM 830 C CA . CYS A 1 101 ? 8.372 4.358 8.185 1.00 92.25 101 CYS A CA 1
ATOM 831 C C . CYS A 1 101 ? 8.014 5.348 9.303 1.00 92.25 101 CYS A C 1
ATOM 833 O O . CYS A 1 101 ? 8.394 6.516 9.245 1.00 92.25 101 CYS A O 1
ATOM 835 N N . GLY A 1 102 ? 7.367 4.859 10.361 1.00 91.06 102 GLY A N 1
ATOM 836 C CA . GLY A 1 102 ? 6.973 5.672 11.509 1.00 91.06 102 GLY A CA 1
ATOM 837 C C . GLY A 1 102 ? 6.802 4.865 12.794 1.00 91.06 102 GLY A C 1
ATOM 838 O O . GLY A 1 102 ? 6.820 3.632 12.793 1.00 91.06 102 GLY A O 1
ATOM 839 N N . HIS A 1 103 ? 6.649 5.583 13.904 1.00 90.62 103 HIS A N 1
ATOM 840 C CA . HIS A 1 103 ? 6.270 5.034 15.203 1.00 90.62 103 HIS A CA 1
ATOM 841 C C . HIS A 1 103 ? 5.083 5.830 15.742 1.00 90.62 103 HIS A C 1
ATOM 843 O O . HIS A 1 103 ? 5.031 7.045 15.579 1.00 90.62 103 HIS A O 1
ATOM 849 N N . THR A 1 104 ? 4.174 5.138 16.417 1.00 93.31 104 THR A N 1
ATOM 850 C CA . THR A 1 104 ? 2.925 5.693 16.947 1.00 93.31 104 THR A CA 1
ATOM 851 C C . THR A 1 104 ? 2.781 5.232 18.389 1.00 93.31 104 THR A C 1
ATOM 853 O O . THR A 1 104 ? 3.172 4.107 18.724 1.00 93.31 104 THR A O 1
ATOM 856 N N . THR A 1 105 ? 2.250 6.090 19.259 1.00 96.31 105 THR A N 1
ATOM 857 C CA . THR A 1 105 ? 1.947 5.683 20.640 1.00 96.31 105 THR A CA 1
ATOM 858 C C . THR A 1 105 ? 0.761 4.713 20.672 1.00 96.31 105 THR A C 1
ATOM 860 O O . THR A 1 105 ? 0.013 4.598 19.705 1.00 96.31 105 THR A O 1
ATOM 863 N N . GLN A 1 106 ? 0.575 3.976 21.771 1.00 96.00 106 GLN A N 1
ATOM 864 C CA . GLN A 1 106 ? -0.534 3.021 21.861 1.00 96.00 106 GLN A CA 1
ATOM 865 C C . GLN A 1 106 ? -1.904 3.714 21.814 1.00 96.00 106 GLN A C 1
ATOM 867 O O . GLN A 1 106 ? -2.794 3.230 21.118 1.00 96.00 106 GLN A O 1
ATOM 872 N N . ASP A 1 107 ? -2.053 4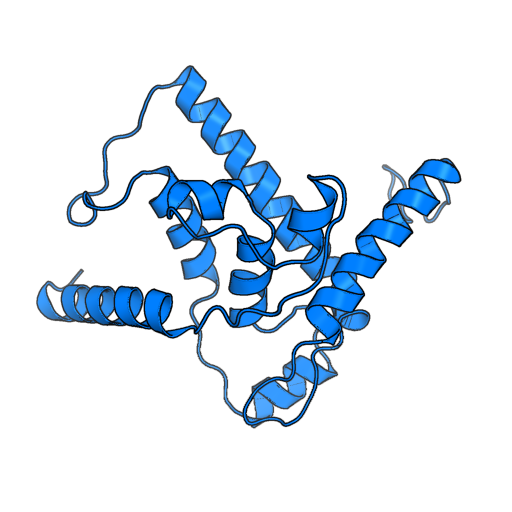.843 22.508 1.00 97.19 107 ASP A N 1
ATOM 873 C CA . ASP A 1 107 ? -3.309 5.599 22.551 1.00 97.19 107 ASP A CA 1
ATOM 874 C C . ASP A 1 107 ? -3.646 6.195 21.179 1.00 97.19 107 ASP A C 1
ATOM 876 O O . ASP A 1 107 ? -4.772 6.065 20.704 1.00 97.19 107 ASP A O 1
ATOM 880 N N . GLU A 1 108 ? -2.649 6.759 20.496 1.00 97.12 108 GLU A N 1
ATOM 881 C CA . GLU A 1 108 ? -2.797 7.271 19.131 1.00 97.12 108 GLU A CA 1
ATOM 882 C C . GLU A 1 108 ? -3.102 6.149 18.131 1.00 97.12 108 GLU A C 1
ATOM 884 O O . GLU A 1 108 ? -3.936 6.321 17.251 1.00 97.12 108 GLU A O 1
ATOM 889 N N . LEU A 1 109 ? -2.499 4.965 18.284 1.00 97.44 109 LEU A N 1
ATOM 890 C CA . LEU A 1 109 ? -2.814 3.816 17.435 1.00 97.44 109 LEU A CA 1
ATOM 891 C C . LEU A 1 109 ? -4.261 3.341 17.638 1.00 97.44 109 LEU A C 1
ATOM 893 O O . LEU A 1 109 ? -4.908 2.936 16.675 1.00 97.44 109 LEU A O 1
ATOM 897 N N . ILE A 1 110 ? -4.772 3.374 18.873 1.00 97.88 110 ILE A N 1
ATOM 898 C CA . ILE A 1 110 ? -6.177 3.059 19.161 1.00 97.88 110 ILE A CA 1
ATOM 899 C C . ILE A 1 110 ? -7.093 4.086 18.497 1.00 97.88 110 ILE A C 1
ATOM 901 O O . ILE A 1 110 ? -8.034 3.683 17.814 1.00 97.88 110 ILE A O 1
ATOM 905 N N . ASP A 1 111 ? -6.809 5.380 18.661 1.00 98.00 111 ASP A N 1
ATOM 906 C CA . ASP A 1 111 ? -7.595 6.445 18.035 1.00 98.00 111 ASP A CA 1
ATOM 907 C C . ASP A 1 111 ? -7.593 6.316 16.506 1.00 98.00 111 ASP A C 1
ATOM 909 O O . ASP A 1 111 ? -8.658 6.232 15.897 1.00 98.00 111 ASP A O 1
ATOM 913 N N . TRP A 1 112 ? -6.414 6.139 15.902 1.00 97.31 112 TRP A N 1
ATOM 914 C CA . TRP A 1 112 ? -6.240 5.926 14.464 1.00 97.31 112 TRP A CA 1
ATOM 915 C C . TRP A 1 112 ? -7.121 4.775 13.960 1.00 97.31 112 TRP A C 1
ATOM 917 O O . TRP A 1 112 ? -7.900 4.948 13.023 1.00 97.31 112 TRP A O 1
ATOM 927 N N . ILE A 1 113 ? -7.066 3.601 14.601 1.00 97.88 113 ILE A N 1
ATOM 928 C CA . ILE A 1 113 ? -7.865 2.427 14.198 1.00 97.88 113 ILE A CA 1
ATOM 929 C C . ILE A 1 113 ? -9.374 2.715 14.224 1.00 97.88 113 ILE A C 1
ATOM 931 O O . ILE A 1 113 ? -10.123 2.130 13.434 1.00 97.88 113 ILE A O 1
ATOM 935 N N . LEU A 1 114 ? -9.827 3.561 15.149 1.00 97.75 114 LEU A N 1
ATOM 936 C CA . LEU A 1 114 ? -11.242 3.845 15.360 1.00 97.75 114 LEU A CA 1
ATOM 937 C C . LEU A 1 114 ? -11.769 4.976 14.469 1.00 97.75 114 LEU A C 1
ATOM 939 O O . LEU A 1 114 ? -12.961 4.958 14.148 1.00 97.75 114 LEU A O 1
ATOM 943 N N . THR A 1 115 ? -10.925 5.938 14.083 1.00 97.88 115 THR A N 1
ATOM 944 C CA . THR 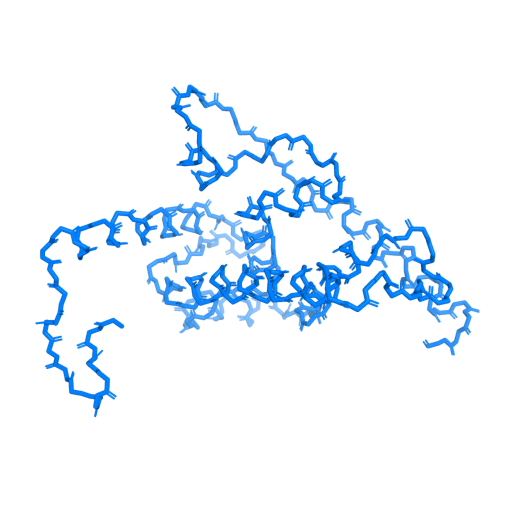A 1 115 ? -11.383 7.209 13.498 1.00 97.88 115 THR A CA 1
ATOM 945 C C . THR A 1 115 ? -10.821 7.528 12.112 1.00 97.88 115 THR A C 1
ATOM 947 O O . THR A 1 115 ? -11.519 8.181 11.333 1.00 97.88 115 THR A O 1
ATOM 950 N N . ASP A 1 116 ? -9.618 7.064 11.760 1.00 98.06 116 ASP A N 1
ATOM 951 C CA . ASP A 1 116 ? -8.972 7.430 10.495 1.00 98.06 116 ASP A CA 1
ATOM 952 C C . ASP A 1 116 ? -9.459 6.559 9.321 1.00 98.06 116 ASP A C 1
ATOM 954 O O . ASP A 1 116 ? -9.731 5.361 9.445 1.00 98.06 116 ASP A O 1
ATOM 958 N N . TYR A 1 117 ? -9.533 7.163 8.135 1.00 98.06 117 TYR A N 1
ATOM 959 C CA . TYR A 1 117 ? -9.866 6.470 6.889 1.00 98.06 117 TYR A CA 1
ATOM 960 C C . TYR A 1 117 ? -8.668 5.735 6.270 1.00 98.06 117 TYR A C 1
ATOM 962 O O . TYR A 1 117 ? -8.851 4.919 5.367 1.00 98.06 117 TYR A O 1
ATOM 970 N N . HIS A 1 118 ? -7.452 5.978 6.748 1.00 98.44 118 HIS A N 1
ATOM 971 C CA . HIS A 1 118 ? -6.254 5.256 6.352 1.00 98.44 118 HIS A CA 1
ATOM 972 C C . HIS A 1 118 ? -5.977 4.114 7.325 1.00 98.44 118 HIS A C 1
ATOM 974 O O . HIS A 1 118 ? -6.014 4.282 8.543 1.00 98.44 118 HIS A O 1
ATOM 980 N N . SER A 1 119 ? -5.608 2.949 6.794 1.00 98.19 119 SER A N 1
ATOM 981 C CA . SER A 1 119 ? -5.018 1.900 7.630 1.00 98.19 119 SER A CA 1
ATOM 982 C C . SER A 1 119 ? -3.714 2.404 8.270 1.00 98.19 119 SER A C 1
ATOM 984 O O . SER A 1 119 ? -3.001 3.170 7.624 1.00 98.19 119 SER A O 1
ATOM 986 N N . PRO A 1 120 ? -3.334 1.940 9.475 1.00 97.50 120 PRO A N 1
ATOM 987 C CA . PRO A 1 120 ? -2.033 2.281 10.038 1.00 97.50 120 PRO A CA 1
ATOM 988 C C . PRO A 1 120 ? -0.890 1.842 9.115 1.00 97.50 120 PRO A C 1
ATOM 990 O O . PRO A 1 120 ? -0.958 0.781 8.483 1.00 97.50 120 PRO A O 1
ATOM 993 N N . ASP A 1 121 ? 0.172 2.639 9.075 1.00 96.88 121 ASP A N 1
ATOM 994 C CA . ASP A 1 121 ? 1.251 2.593 8.079 1.00 96.88 121 ASP A CA 1
ATOM 995 C C . ASP A 1 121 ? 1.803 1.195 7.773 1.00 96.88 121 ASP A C 1
ATOM 997 O O . ASP A 1 121 ? 1.866 0.773 6.614 1.00 96.88 121 ASP A O 1
ATOM 1001 N N . ARG A 1 122 ? 2.114 0.404 8.809 1.00 94.75 122 ARG A N 1
ATOM 1002 C CA . ARG A 1 122 ? 2.625 -0.970 8.639 1.00 94.75 122 ARG A CA 1
ATOM 1003 C C . ARG A 1 122 ? 1.692 -1.865 7.814 1.00 94.75 122 ARG A C 1
ATOM 1005 O O . ARG A 1 122 ? 2.148 -2.770 7.120 1.00 94.75 122 ARG A O 1
ATOM 1012 N N . TYR A 1 123 ? 0.382 -1.650 7.914 1.00 96.19 123 TYR A N 1
ATOM 1013 C CA . TYR A 1 123 ? -0.624 -2.433 7.204 1.00 96.19 123 TYR A CA 1
ATOM 1014 C C . TYR A 1 123 ? -0.861 -1.890 5.800 1.00 96.19 123 TYR A C 1
ATOM 1016 O O . TYR A 1 123 ? -1.148 -2.688 4.910 1.00 96.19 123 TYR A O 1
ATOM 1024 N N . ARG A 1 124 ? -0.669 -0.581 5.579 1.00 97.19 124 ARG A N 1
ATOM 1025 C CA . ARG A 1 124 ? -0.617 -0.009 4.227 1.00 97.19 124 ARG A CA 1
ATOM 1026 C C . ARG A 1 124 ? 0.504 -0.660 3.433 1.00 97.19 124 ARG A C 1
ATOM 1028 O O . ARG A 1 124 ? 0.238 -1.190 2.368 1.00 97.19 124 ARG A O 1
ATOM 1035 N N . VAL A 1 125 ? 1.710 -0.755 3.992 1.00 96.62 125 VAL A N 1
ATOM 1036 C CA . VAL A 1 125 ? 2.838 -1.415 3.313 1.00 96.62 125 VAL A CA 1
ATOM 1037 C C . VAL A 1 125 ? 2.577 -2.906 3.108 1.00 96.62 125 VAL A C 1
ATOM 1039 O O . VAL A 1 125 ? 2.526 -3.382 1.973 1.00 96.62 125 VAL A O 1
ATOM 1042 N N . ASN A 1 126 ? 2.377 -3.652 4.197 1.00 94.62 126 ASN A N 1
ATOM 1043 C CA . ASN A 1 126 ? 2.382 -5.112 4.132 1.00 94.62 126 ASN A CA 1
ATOM 1044 C C . ASN A 1 126 ? 1.226 -5.666 3.293 1.00 94.62 126 ASN A C 1
ATOM 1046 O O . ASN A 1 126 ? 1.433 -6.589 2.511 1.00 94.62 126 ASN A O 1
ATOM 1050 N N . GLN A 1 127 ? 0.014 -5.119 3.430 1.00 95.88 127 GLN A N 1
ATOM 1051 C CA . GLN A 1 127 ? -1.138 -5.641 2.689 1.00 95.88 127 GLN A CA 1
ATOM 1052 C C . GLN A 1 127 ? -1.092 -5.255 1.213 1.00 95.88 127 GLN A C 1
ATOM 1054 O O . GLN A 1 127 ? -1.424 -6.079 0.364 1.00 95.88 127 GLN A O 1
ATOM 1059 N N . VAL A 1 128 ? -0.638 -4.040 0.893 1.00 96.50 128 VAL A N 1
ATOM 1060 C CA . VAL A 1 128 ? -0.495 -3.590 -0.496 1.00 96.50 128 VAL A CA 1
ATOM 1061 C C . VAL A 1 128 ? 0.544 -4.426 -1.231 1.00 96.50 128 VAL A C 1
ATOM 1063 O O . VAL A 1 128 ? 0.247 -4.923 -2.317 1.00 96.50 128 VAL A O 1
ATOM 1066 N N . LEU A 1 129 ? 1.729 -4.627 -0.642 1.00 94.94 129 LEU A N 1
ATOM 1067 C CA . LEU A 1 129 ? 2.803 -5.418 -1.253 1.00 94.94 129 LEU A CA 1
ATOM 1068 C C . LEU A 1 129 ? 2.435 -6.899 -1.367 1.00 94.94 129 LEU A C 1
ATOM 1070 O O . LEU A 1 129 ? 2.704 -7.514 -2.395 1.00 94.94 129 LEU A O 1
ATOM 1074 N N . ALA A 1 130 ? 1.721 -7.453 -0.384 1.00 92.12 130 ALA A N 1
ATOM 1075 C CA . ALA A 1 130 ? 1.235 -8.830 -0.449 1.00 92.12 130 ALA A CA 1
ATOM 1076 C C . ALA A 1 130 ? 0.169 -9.057 -1.544 1.00 92.12 130 ALA A C 1
ATOM 1078 O O . ALA A 1 130 ? -0.139 -10.201 -1.885 1.00 92.12 130 ALA A O 1
ATOM 1079 N N . ASN A 1 131 ? -0.384 -7.986 -2.121 1.00 93.31 131 ASN A N 1
ATOM 1080 C CA . ASN A 1 131 ? -1.282 -8.031 -3.275 1.00 93.31 131 ASN A CA 1
ATOM 1081 C C . ASN A 1 131 ? -0.565 -7.770 -4.617 1.00 93.31 131 ASN A C 1
ATOM 1083 O O . ASN A 1 131 ? -1.221 -7.819 -5.662 1.00 93.31 131 ASN A O 1
ATOM 1087 N N . GLN A 1 132 ? 0.747 -7.492 -4.613 1.00 93.62 132 GLN A N 1
ATOM 1088 C CA . GLN A 1 132 ? 1.544 -7.284 -5.827 1.00 93.62 132 GLN A CA 1
ATOM 1089 C C . GLN A 1 132 ? 2.340 -8.556 -6.171 1.00 93.62 132 GLN A C 1
ATOM 1091 O O . GLN A 1 132 ? 3.352 -8.838 -5.526 1.00 93.62 132 GLN A O 1
ATOM 1096 N N . PRO A 1 133 ? 1.951 -9.337 -7.194 1.00 92.44 133 PRO A N 1
ATOM 1097 C CA . PRO A 1 133 ? 2.758 -10.478 -7.631 1.00 92.44 133 PRO A CA 1
ATOM 1098 C C . PRO A 1 133 ? 4.153 -10.055 -8.111 1.00 92.44 133 PRO A C 1
ATOM 1100 O O . PRO A 1 133 ? 5.103 -10.820 -7.980 1.00 92.44 133 PRO A O 1
ATOM 1103 N N . GLU A 1 134 ? 4.297 -8.831 -8.618 1.00 93.25 134 GLU A N 1
ATOM 1104 C CA . GLU A 1 134 ? 5.581 -8.263 -9.017 1.00 93.25 134 GLU A CA 1
ATOM 1105 C C . GLU A 1 134 ? 6.527 -8.057 -7.821 1.00 93.25 134 GLU A C 1
ATOM 1107 O O . GLU A 1 134 ? 7.728 -8.273 -7.953 1.00 93.25 134 GLU A O 1
ATOM 1112 N N . PHE A 1 135 ? 5.995 -7.719 -6.639 1.00 94.69 135 PHE A N 1
ATOM 1113 C CA . PHE A 1 135 ? 6.785 -7.671 -5.404 1.00 94.69 135 PHE A CA 1
ATOM 1114 C C . PHE A 1 135 ? 7.268 -9.070 -5.012 1.00 94.69 135 PHE A C 1
ATOM 1116 O O . PHE A 1 135 ? 8.458 -9.265 -4.777 1.00 94.69 135 PHE A O 1
ATOM 1123 N N . ALA A 1 136 ? 6.362 -10.055 -5.003 1.00 91.94 136 ALA A N 1
ATOM 1124 C CA . ALA A 1 136 ? 6.717 -11.435 -4.681 1.00 91.94 136 ALA A CA 1
ATOM 1125 C C . ALA A 1 136 ? 7.797 -11.981 -5.631 1.00 91.94 136 ALA A C 1
ATOM 1127 O O . ALA A 1 136 ? 8.739 -12.624 -5.181 1.00 91.94 136 ALA A O 1
ATOM 1128 N N . ALA A 1 137 ? 7.711 -11.666 -6.927 1.00 92.19 137 ALA A N 1
ATOM 1129 C CA . ALA A 1 137 ? 8.732 -12.033 -7.904 1.00 92.19 137 ALA A CA 1
ATOM 1130 C C . ALA A 1 137 ? 10.077 -11.332 -7.641 1.00 92.19 137 ALA A C 1
ATOM 1132 O O . ALA A 1 137 ? 11.113 -11.992 -7.627 1.00 92.19 137 ALA A O 1
ATOM 1133 N N . ALA A 1 138 ? 10.071 -10.018 -7.385 1.00 93.31 138 ALA A N 1
ATOM 1134 C CA . ALA A 1 138 ? 11.290 -9.240 -7.155 1.00 93.31 138 ALA A CA 1
ATOM 1135 C C . ALA A 1 138 ? 12.064 -9.682 -5.898 1.00 93.31 138 ALA A C 1
ATOM 1137 O O . ALA A 1 138 ? 13.289 -9.574 -5.860 1.00 93.31 138 ALA A O 1
ATOM 1138 N N . PHE A 1 139 ? 11.371 -10.183 -4.873 1.00 92.75 139 PHE A N 1
ATOM 1139 C CA . PHE A 1 139 ? 11.976 -10.670 -3.625 1.00 92.75 139 PHE A CA 1
ATOM 1140 C C . PHE A 1 139 ? 12.035 -12.196 -3.520 1.00 92.75 139 PHE A C 1
ATOM 1142 O O . PHE A 1 139 ? 12.481 -12.710 -2.498 1.00 92.75 139 PHE A O 1
ATOM 1149 N N . ASN A 1 140 ? 11.624 -12.910 -4.572 1.00 89.69 140 ASN A N 1
ATOM 1150 C CA . ASN A 1 140 ? 11.539 -14.367 -4.594 1.00 89.69 140 ASN A CA 1
ATOM 1151 C C . ASN A 1 140 ? 10.789 -14.932 -3.373 1.00 89.69 140 ASN A C 1
ATOM 1153 O O . ASN A 1 140 ? 11.224 -15.897 -2.746 1.00 89.69 140 ASN A O 1
ATOM 1157 N N . CYS A 1 141 ? 9.677 -14.289 -3.014 1.00 84.19 141 CYS A N 1
ATOM 1158 C CA . CYS A 1 141 ? 8.792 -14.783 -1.973 1.00 84.19 141 CYS A CA 1
ATOM 1159 C C . CYS A 1 141 ? 8.069 -16.034 -2.478 1.00 84.19 141 CYS A C 1
ATOM 1161 O O . CYS A 1 141 ? 7.582 -16.057 -3.614 1.00 84.19 141 CYS A O 1
ATOM 1163 N N . ASP A 1 142 ? 7.919 -17.035 -1.610 1.00 74.50 142 ASP A N 1
ATOM 1164 C CA . ASP A 1 142 ? 6.986 -18.130 -1.860 1.00 74.50 142 ASP A CA 1
ATOM 1165 C C . ASP A 1 142 ? 5.580 -17.565 -2.117 1.00 74.50 142 ASP A C 1
ATOM 1167 O O . ASP A 1 142 ? 5.216 -16.501 -1.603 1.00 74.50 142 ASP A O 1
ATOM 1171 N N . ALA A 1 143 ? 4.813 -18.241 -2.980 1.00 54.06 143 ALA A N 1
ATOM 1172 C CA . ALA A 1 143 ? 3.586 -17.704 -3.566 1.00 54.06 143 ALA A CA 1
ATOM 1173 C C . ALA A 1 143 ? 2.690 -16.992 -2.523 1.00 54.06 143 ALA A C 1
ATOM 1175 O O . ALA A 1 143 ? 2.378 -17.574 -1.481 1.00 54.06 143 ALA A O 1
ATOM 1176 N N . PRO A 1 144 ? 2.241 -15.749 -2.790 1.00 50.56 144 PRO A N 1
ATOM 1177 C CA . PRO A 1 144 ? 1.546 -14.946 -1.792 1.00 50.56 144 PRO A CA 1
ATOM 1178 C C . PRO A 1 144 ? 0.247 -15.619 -1.341 1.00 50.56 144 PRO A C 1
ATOM 1180 O O . PRO A 1 144 ? -0.616 -15.942 -2.159 1.00 50.56 144 PRO A O 1
ATOM 1183 N N . SER A 1 145 ? 0.076 -15.771 -0.027 1.00 49.88 145 SER A N 1
ATOM 1184 C CA . SER A 1 145 ? -1.091 -16.387 0.624 1.00 49.88 145 SER A CA 1
ATOM 1185 C C . SER A 1 145 ? -2.342 -15.487 0.657 1.00 49.88 145 SER A C 1
ATOM 1187 O O . SER A 1 145 ? -3.373 -15.870 1.219 1.00 49.88 145 SER A O 1
ATOM 1189 N N . THR A 1 146 ? -2.292 -14.292 0.056 1.00 52.69 146 THR A N 1
ATOM 1190 C CA . THR A 1 146 ? -3.385 -13.312 0.115 1.00 52.69 146 THR A CA 1
ATOM 1191 C C . THR A 1 146 ? -4.560 -13.671 -0.786 1.00 52.69 146 THR A C 1
ATOM 1193 O O . THR A 1 146 ? -4.448 -14.339 -1.809 1.00 52.69 146 THR A O 1
ATOM 1196 N N . VAL A 1 147 ? -5.750 -13.202 -0.414 1.00 47.09 147 VAL A N 1
ATOM 1197 C CA . VAL A 1 147 ? -6.982 -13.492 -1.163 1.00 47.09 147 VAL A CA 1
ATOM 1198 C C . VAL A 1 147 ? -6.933 -12.894 -2.581 1.00 47.09 147 VAL A C 1
ATOM 1200 O O . VAL A 1 147 ? -7.509 -13.465 -3.503 1.00 47.09 147 VAL A O 1
ATOM 1203 N N . LEU A 1 148 ? -6.208 -11.788 -2.792 1.00 45.16 148 LEU A N 1
ATOM 1204 C CA . LEU A 1 148 ? -6.115 -11.129 -4.099 1.00 45.16 148 LEU A CA 1
ATOM 1205 C C . LEU A 1 148 ? -5.148 -11.815 -5.072 1.00 45.16 148 LEU A C 1
ATOM 1207 O O . LEU A 1 148 ? -5.417 -11.795 -6.276 1.00 45.16 148 LEU A O 1
ATOM 1211 N N . SER A 1 149 ? -4.097 -12.489 -4.591 1.00 44.72 149 SER A N 1
ATOM 1212 C CA . SER A 1 149 ? -3.256 -13.333 -5.453 1.00 44.72 149 SER A CA 1
ATOM 1213 C C . SER A 1 149 ? -4.053 -14.525 -6.005 1.00 44.72 149 SER A C 1
ATOM 1215 O O . SER A 1 149 ? -3.953 -14.849 -7.192 1.00 44.72 149 SER A O 1
ATOM 1217 N N . LYS A 1 150 ? -4.950 -15.090 -5.182 1.00 36.84 150 LYS A N 1
ATOM 1218 C CA . LYS A 1 150 ? -5.855 -16.197 -5.537 1.00 36.84 150 LYS A CA 1
ATOM 1219 C C . LYS A 1 150 ? -6.926 -15.836 -6.567 1.00 36.84 150 LYS A C 1
ATOM 1221 O O . LYS A 1 150 ? -7.549 -16.738 -7.101 1.00 36.84 150 LYS A O 1
ATOM 1226 N N . TYR A 1 151 ? -7.157 -14.561 -6.885 1.00 38.94 151 TYR A N 1
ATOM 1227 C CA . TYR A 1 151 ? -8.054 -14.171 -7.988 1.00 38.94 151 TYR A CA 1
ATOM 1228 C C . TYR A 1 151 ? -7.328 -13.998 -9.333 1.00 38.94 151 TYR A C 1
ATOM 1230 O O . TYR A 1 151 ? -7.982 -13.797 -10.357 1.00 38.94 151 TYR A O 1
ATOM 1238 N N . SER A 1 152 ? -5.994 -14.102 -9.349 1.00 39.97 152 SER A N 1
ATOM 1239 C CA . SER A 1 152 ? -5.187 -14.184 -10.576 1.00 39.97 152 SER A CA 1
ATOM 1240 C C . SER A 1 152 ? -5.056 -15.628 -11.097 1.00 39.97 152 SER A C 1
ATOM 1242 O O . SER A 1 152 ? -4.712 -15.842 -12.258 1.00 39.97 152 SER A O 1
ATOM 1244 N N . GLN A 1 153 ? -5.363 -16.635 -10.271 1.00 33.16 153 GLN A N 1
ATOM 1245 C CA . GLN A 1 153 ? -5.274 -18.059 -10.612 1.00 33.16 153 GLN A CA 1
ATOM 1246 C C . GLN A 1 153 ? -6.543 -18.802 -10.155 1.00 33.16 153 GLN A C 1
ATOM 1248 O O . GLN A 1 153 ? -7.138 -18.447 -9.150 1.00 33.16 153 GLN A O 1
ATOM 1253 N N . LYS A 1 154 ? -7.013 -19.811 -10.904 1.00 25.98 154 LYS A N 1
ATOM 1254 C CA . LYS A 1 154 ? -8.187 -20.634 -10.525 1.00 25.98 154 LYS A CA 1
ATOM 1255 C C . LYS A 1 154 ? -8.039 -21.199 -9.092 1.00 25.98 154 LYS A C 1
ATOM 1257 O O . LYS A 1 154 ? -6.925 -21.533 -8.701 1.00 25.98 154 LYS A O 1
ATOM 1262 N N . PRO A 1 155 ? -9.133 -21.351 -8.320 1.00 33.38 155 PRO A N 1
ATOM 1263 C CA . PRO A 1 155 ? -9.045 -21.576 -6.883 1.00 33.38 155 PRO A CA 1
ATOM 1264 C C . PRO A 1 155 ? -8.708 -23.032 -6.553 1.00 33.38 155 PRO A C 1
ATOM 1266 O O . PRO A 1 155 ? -9.423 -23.933 -6.985 1.00 33.38 155 PRO A O 1
ATOM 1269 N N . GLN A 1 156 ? -7.707 -23.252 -5.699 1.00 27.94 156 GLN A N 1
ATOM 1270 C CA . GLN A 1 156 ? -7.654 -24.421 -4.821 1.00 27.94 156 GLN A CA 1
ATOM 1271 C C . GLN A 1 156 ? -7.065 -24.041 -3.455 1.00 27.94 156 GLN A C 1
ATOM 1273 O O . GLN A 1 156 ? -5.939 -23.578 -3.347 1.00 27.94 156 GLN A O 1
ATOM 1278 N N . HIS A 1 157 ? -7.918 -24.234 -2.449 1.00 28.47 157 HIS A N 1
ATOM 1279 C CA . HIS A 1 157 ? -7.683 -24.462 -1.026 1.00 28.47 157 HIS A CA 1
ATOM 1280 C C . HIS A 1 157 ? -6.813 -23.513 -0.171 1.00 28.47 157 HIS A C 1
ATOM 1282 O O . HIS A 1 157 ? -5.989 -22.700 -0.585 1.00 28.47 157 HIS A O 1
ATOM 1288 N N . SER A 1 158 ? -7.218 -23.531 1.091 1.00 34.94 158 SER A N 1
ATOM 1289 C CA . SER A 1 158 ? -6.781 -22.789 2.259 1.00 34.94 158 SER A CA 1
ATOM 1290 C C . SER A 1 158 ? -5.485 -23.357 2.812 1.00 34.94 158 SER A C 1
ATOM 1292 O O . SER A 1 158 ? -5.461 -24.555 3.038 1.00 34.94 158 SER A O 1
ATOM 1294 N N . ASP A 1 159 ? -4.516 -22.490 3.101 1.00 27.11 159 ASP A N 1
ATOM 1295 C CA . ASP A 1 159 ? -3.635 -22.583 4.267 1.00 27.11 159 ASP A CA 1
ATOM 1296 C C . ASP A 1 159 ? -3.092 -21.177 4.562 1.00 27.11 159 ASP A C 1
ATOM 1298 O O . ASP A 1 159 ? -2.774 -20.404 3.653 1.00 27.11 159 ASP A O 1
ATOM 1302 N N . PHE A 1 160 ? -3.137 -20.800 5.839 1.00 32.47 160 PHE A N 1
ATOM 1303 C CA . PHE A 1 160 ? -2.687 -19.511 6.354 1.00 32.47 160 PHE A CA 1
ATOM 1304 C C . PHE A 1 160 ? -1.180 -19.581 6.603 1.00 32.47 160 PHE A C 1
ATOM 1306 O O . PHE A 1 160 ? -0.736 -20.432 7.367 1.00 32.47 160 PHE A O 1
ATOM 1313 N N . TYR A 1 161 ? -0.419 -18.648 6.032 1.00 30.84 161 TYR A N 1
ATOM 1314 C CA . TYR A 1 161 ? 0.968 -18.408 6.425 1.00 30.84 161 TYR A CA 1
ATOM 1315 C C . TYR A 1 161 ? 1.141 -16.944 6.822 1.00 30.84 161 TYR A C 1
ATOM 1317 O O . TYR A 1 161 ? 0.790 -16.034 6.066 1.00 30.84 161 TYR A O 1
ATOM 1325 N N . ASP A 1 162 ? 1.634 -16.766 8.045 1.00 32.03 162 ASP A N 1
ATOM 1326 C CA . ASP A 1 162 ? 2.074 -15.512 8.641 1.00 32.03 162 ASP A CA 1
ATOM 1327 C C . ASP A 1 162 ? 3.377 -15.087 7.954 1.00 32.03 162 ASP A C 1
ATOM 1329 O O . ASP A 1 162 ? 4.392 -15.774 8.066 1.00 32.03 162 ASP A O 1
ATOM 1333 N N . ILE A 1 163 ? 3.353 -13.975 7.215 1.00 36.56 163 ILE A N 1
ATOM 1334 C CA . ILE A 1 163 ? 4.590 -13.292 6.832 1.00 36.56 163 ILE A CA 1
ATOM 1335 C C . ILE A 1 163 ? 5.072 -12.630 8.118 1.00 36.56 163 ILE A C 1
ATOM 1337 O O . ILE A 1 163 ? 4.675 -11.503 8.436 1.00 36.56 163 ILE A O 1
ATOM 1341 N N . SER A 1 164 ? 5.877 -13.353 8.895 1.00 32.88 164 SER A N 1
ATOM 1342 C CA . SER A 1 164 ? 6.491 -12.793 10.085 1.00 32.88 164 SER A CA 1
ATOM 1343 C C . SER A 1 164 ? 7.256 -11.539 9.662 1.00 32.88 164 SER A C 1
ATOM 1345 O O . SER A 1 164 ? 8.145 -11.558 8.810 1.00 32.88 164 SER A O 1
ATOM 1347 N N . GLY A 1 165 ? 6.911 -10.399 10.263 1.00 37.31 165 GLY A N 1
ATOM 1348 C CA . GLY A 1 165 ? 7.574 -9.114 10.020 1.00 37.31 165 GLY A CA 1
ATOM 1349 C C . GLY A 1 165 ? 9.063 -9.094 10.392 1.00 37.31 165 GLY A C 1
ATOM 1350 O O . GLY A 1 165 ? 9.661 -8.026 10.426 1.00 37.31 165 GLY A O 1
ATOM 1351 N N . THR A 1 166 ? 9.663 -10.245 10.695 1.00 39.09 166 THR A N 1
ATOM 1352 C CA . THR A 1 166 ? 11.053 -10.424 11.095 1.00 39.09 166 THR A CA 1
ATOM 1353 C C . THR A 1 166 ? 12.025 -10.223 9.943 1.00 39.09 166 THR A C 1
ATOM 1355 O O . THR A 1 166 ? 13.065 -9.632 10.183 1.00 39.09 166 THR A O 1
ATOM 1358 N N . GLU A 1 167 ? 11.718 -10.622 8.706 1.00 36.00 167 GLU A N 1
ATOM 1359 C CA . GLU A 1 167 ? 12.682 -10.496 7.593 1.00 36.00 167 GLU A CA 1
ATOM 1360 C C . GLU A 1 167 ? 12.837 -9.047 7.110 1.00 36.00 167 GLU A C 1
ATOM 1362 O O . GLU A 1 167 ? 13.955 -8.552 6.947 1.00 36.00 167 GLU A O 1
ATOM 1367 N N . LEU A 1 168 ? 11.723 -8.317 6.997 1.00 42.72 168 LEU A N 1
ATOM 1368 C CA . LEU A 1 168 ? 11.738 -6.880 6.708 1.00 42.72 168 LEU A CA 1
ATOM 1369 C C . LEU A 1 168 ? 12.329 -6.076 7.877 1.00 42.72 168 LEU A C 1
ATOM 1371 O O . LEU A 1 168 ? 13.077 -5.126 7.651 1.00 42.72 168 LEU A O 1
ATOM 1375 N N . TYR A 1 169 ? 12.071 -6.487 9.124 1.00 41.09 169 TYR A N 1
ATOM 1376 C CA . TYR A 1 169 ? 12.695 -5.887 10.306 1.00 41.09 169 TYR A CA 1
ATOM 1377 C C . TYR A 1 169 ? 14.206 -6.152 10.372 1.00 41.09 169 TYR A C 1
ATOM 1379 O O . TYR A 1 169 ? 14.961 -5.264 10.760 1.00 41.09 169 TYR A O 1
ATOM 1387 N N . HIS A 1 170 ? 14.674 -7.336 9.968 1.00 40.62 170 HIS A N 1
ATOM 1388 C CA . HIS A 1 170 ? 16.100 -7.672 9.967 1.00 40.62 170 HIS A CA 1
ATOM 1389 C C . HIS A 1 170 ? 16.856 -6.881 8.894 1.00 40.62 170 HIS A C 1
ATOM 1391 O O . HIS A 1 170 ? 17.889 -6.279 9.182 1.00 40.62 170 HIS A O 1
ATOM 1397 N N . SER A 1 171 ? 16.289 -6.791 7.687 1.00 46.62 171 SER A N 1
ATOM 1398 C CA . SER A 1 171 ? 16.802 -5.933 6.612 1.00 46.62 171 SER A CA 1
ATOM 1399 C C . SER A 1 171 ? 16.851 -4.453 7.036 1.00 46.62 171 SER A C 1
ATOM 1401 O O . SER A 1 171 ? 17.868 -3.780 6.856 1.00 46.62 171 SER A O 1
ATOM 1403 N N . TRP A 1 172 ? 15.806 -3.964 7.715 1.00 50.44 172 TRP A N 1
ATOM 1404 C CA . TRP A 1 172 ? 15.756 -2.623 8.310 1.00 50.44 172 TRP A CA 1
ATOM 1405 C C . TRP A 1 172 ? 16.798 -2.398 9.417 1.00 50.44 172 TRP A C 1
ATOM 1407 O O . TRP A 1 172 ? 17.428 -1.340 9.456 1.00 50.44 172 TRP A O 1
ATOM 1417 N N . TYR A 1 173 ? 17.004 -3.370 10.308 1.00 45.31 173 TYR A N 1
ATOM 1418 C CA . TYR A 1 173 ? 17.974 -3.278 11.402 1.00 45.31 173 TYR A CA 1
ATOM 1419 C C . TYR A 1 173 ? 19.408 -3.187 10.869 1.00 45.31 173 TYR A C 1
ATOM 1421 O O . TYR A 1 173 ? 20.182 -2.333 11.305 1.00 45.31 173 TYR A O 1
ATOM 1429 N N . GLU A 1 174 ? 19.739 -3.995 9.862 1.00 54.34 174 GLU A N 1
ATOM 1430 C CA . GLU A 1 174 ? 21.046 -3.953 9.207 1.00 54.34 174 GLU A CA 1
ATOM 1431 C C . GLU A 1 174 ? 21.239 -2.674 8.373 1.00 54.34 174 GLU A C 1
ATOM 1433 O O . GLU A 1 174 ? 22.324 -2.086 8.379 1.00 54.34 174 GLU A O 1
ATOM 1438 N N . PHE A 1 175 ? 20.181 -2.150 7.744 1.00 53.16 175 PHE A N 1
ATOM 1439 C CA . PHE A 1 175 ? 20.218 -0.840 7.085 1.00 53.16 175 PHE A CA 1
ATOM 1440 C C . PHE A 1 175 ? 20.437 0.313 8.084 1.00 53.16 175 PHE A C 1
ATOM 1442 O O . PHE A 1 175 ? 21.292 1.172 7.857 1.00 53.16 175 PHE A O 1
ATOM 1449 N N . LYS A 1 176 ? 19.737 0.322 9.229 1.00 52.53 176 LYS A N 1
ATOM 1450 C CA . LYS A 1 176 ? 19.935 1.327 10.292 1.00 52.53 176 LYS A CA 1
ATOM 1451 C C . LYS A 1 176 ? 21.342 1.279 10.884 1.00 52.53 176 LYS A C 1
ATOM 1453 O O . LYS A 1 176 ? 21.930 2.335 11.112 1.00 52.53 176 LYS A O 1
ATOM 1458 N N . LYS A 1 177 ? 21.891 0.081 11.112 1.00 50.12 177 LYS A N 1
ATOM 1459 C CA . LYS A 1 177 ? 23.286 -0.089 11.546 1.00 50.12 177 LYS A CA 1
ATOM 1460 C C . LYS A 1 177 ? 24.259 0.533 10.554 1.00 50.12 177 LYS A C 1
ATOM 1462 O O . LYS A 1 177 ? 25.117 1.305 10.967 1.00 50.12 177 LYS A O 1
ATOM 1467 N N . LYS A 1 178 ? 24.096 0.255 9.256 1.00 52.22 178 LYS A N 1
ATOM 1468 C CA . LYS A 1 178 ? 24.944 0.853 8.215 1.00 52.22 178 LYS A CA 1
ATOM 1469 C C . LYS A 1 178 ? 24.818 2.378 8.189 1.00 52.22 178 LYS A C 1
ATOM 1471 O O . LYS A 1 178 ? 25.832 3.062 8.129 1.00 52.22 178 LYS A O 1
ATOM 1476 N N . LYS A 1 179 ? 23.607 2.923 8.331 1.00 57.41 179 LYS A N 1
ATOM 1477 C CA . LYS A 1 179 ? 23.388 4.376 8.370 1.00 57.41 179 LYS A CA 1
ATOM 1478 C C . LYS A 1 179 ? 24.094 5.051 9.559 1.00 57.41 179 LYS A C 1
ATOM 1480 O O . LYS A 1 179 ? 24.753 6.070 9.389 1.00 57.41 179 LYS A O 1
ATOM 1485 N N . LEU A 1 180 ? 24.029 4.444 10.747 1.00 51.41 180 LEU A N 1
ATOM 1486 C CA . LEU A 1 180 ? 24.702 4.942 11.956 1.00 51.41 180 LEU A CA 1
ATOM 1487 C C . LEU A 1 180 ? 26.229 4.769 11.922 1.00 51.41 180 LEU A C 1
ATOM 1489 O O . LEU A 1 180 ? 26.943 5.586 12.492 1.00 51.41 180 LEU A O 1
ATOM 1493 N N . GLN A 1 181 ? 26.728 3.723 11.262 1.00 42.91 181 GLN A N 1
ATOM 1494 C CA . GLN A 1 181 ? 28.160 3.433 11.161 1.00 42.91 181 GLN A CA 1
ATOM 1495 C C . GLN A 1 181 ? 28.873 4.282 10.097 1.00 42.91 181 GLN A C 1
ATOM 1497 O O . GLN A 1 181 ? 30.051 4.588 10.263 1.00 42.91 181 GLN A O 1
ATOM 1502 N N . TYR A 1 182 ? 28.175 4.662 9.022 1.00 48.28 182 TYR A N 1
ATOM 1503 C CA . TYR A 1 182 ? 28.766 5.362 7.875 1.00 48.28 182 TYR A CA 1
ATOM 1504 C C . TYR A 1 182 ? 28.289 6.812 7.692 1.00 48.28 182 TYR A C 1
ATOM 1506 O O . TYR A 1 182 ? 28.775 7.485 6.791 1.00 48.28 182 TYR A O 1
ATOM 1514 N N . GLY A 1 183 ? 27.394 7.320 8.548 1.00 43.69 183 GLY A N 1
ATOM 1515 C CA . GLY A 1 183 ? 27.038 8.745 8.580 1.00 43.69 183 GLY A CA 1
ATOM 1516 C C . GLY A 1 183 ? 26.382 9.277 7.300 1.00 43.69 183 GLY A C 1
ATOM 1517 O O . GLY A 1 183 ? 26.656 10.412 6.917 1.00 43.69 183 GLY A O 1
ATOM 1518 N N . ILE A 1 184 ? 25.541 8.465 6.651 1.00 48.62 184 ILE A N 1
ATOM 1519 C CA . ILE A 1 184 ? 24.678 8.878 5.525 1.00 48.62 184 ILE A CA 1
ATOM 1520 C C . ILE A 1 184 ? 23.308 9.309 6.058 1.00 48.62 184 ILE A C 1
ATOM 1522 O O . ILE A 1 184 ? 22.834 8.677 7.030 1.00 48.62 184 ILE A O 1
#

Sequence (184 aa):
RQFDANGNLRDWWDKDVKKKFLDRAQCIIDQYGKIKVPTTGLYLNGKLTQGENIADNGGVKQAFRAYKRFLEKQGEEKRIEGLEQYSNEQIFFIGFAMIYCGHTTQDELIDWILTDYHSPDRYRVNQVLANQPEFAAAFNCDAPSTVLSKYSQKPQHSDFYDISGTELYHSWYEFKKKKLQYGI

Organism: Teladorsagia circumcincta (NCBI:txid45464)

Radius of gyration: 18.67 Å; chains: 1; bounding box: 53×41×46 Å

pLDDT: mean 83.36, std 22.96, range [25.98, 98.62]